Protein AF-A0A0N0D0U7-F1 (afdb_monomer)

Foldseek 3Di:
DDDQDEAEAKDWDLDEPPLAPDKDFDPDKDKHKYKYLDDDDAQRWTKIWDQFPVRDTKIWIWGWHDWDDDPSIIITMTTTTIIRPLCVPRCVCVRVVVPPDPPCPQFFAFQQFDADPVRWGKWKKAAQQLDDDPVLVVLLCVQLVQAPVDWDQDLLSIIIRTGHPVCSVVVQVSNVVRPIHTFTDWQFEGHEHFDPAPVDPQAPNPRRRVVSVVCCVVGGRGRHRTYFYAYDDRDPVCSSVRVPGNHD

Sequence (248 aa):
MSEMIIIEDVMLDEDPVGLTEKFIPVDSPFTTVVSSDDESEVDDLVYFGVDLPLGDIGEVHAKVISCEESDDIYITKLEILELDDRYVVPLTQVLKGETSEETSGGGPHWALGLKQTNGAFATLVNLPAGLLTGEQIEKIAEVTNKGAGVAKVTHAQRIILLLKPEQVSTVSEDLLSVGLRVGVLHSGIRNIRGCCGSLCQFSQGTNALEKAAEIDKALYGRPMKFDVKIAVSDCMRNCMESYCVDIG

Mean predicted aligned error: 13.69 Å

Radius of gyration: 22.26 Å; Cα contacts (8 Å, |Δi|>4): 546; chains: 1; bounding box: 48×36×67 Å

Structure (mmCIF, N/CA/C/O backbone):
data_AF-A0A0N0D0U7-F1
#
_entry.id   AF-A0A0N0D0U7-F1
#
loop_
_atom_site.group_PDB
_atom_site.id
_atom_site.type_symbol
_atom_site.label_atom_id
_atom_site.label_alt_id
_atom_site.label_comp_id
_atom_site.label_asym_id
_atom_site.label_entity_id
_atom_site.label_seq_id
_atom_site.pdbx_PDB_ins_code
_atom_site.Cartn_x
_atom_site.Cartn_y
_atom_site.Cartn_z
_atom_site.occupancy
_atom_site.B_iso_or_equiv
_atom_site.auth_seq_id
_atom_site.auth_comp_id
_atom_site.auth_asym_id
_atom_site.auth_atom_id
_atom_site.pdbx_PDB_model_num
ATOM 1 N N . MET A 1 1 ? 4.864 18.938 -28.109 1.00 30.16 1 MET A N 1
ATOM 2 C CA . MET A 1 1 ? 5.743 17.880 -28.639 1.00 30.16 1 MET A CA 1
ATOM 3 C C . MET A 1 1 ? 6.130 17.067 -27.430 1.00 30.16 1 MET A C 1
ATOM 5 O O . MET A 1 1 ? 6.623 17.677 -26.494 1.00 30.16 1 MET A O 1
ATOM 9 N N . SER A 1 2 ? 5.724 15.798 -27.375 1.00 31.94 2 SER A N 1
ATOM 10 C CA . SER A 1 2 ? 6.000 14.938 -26.220 1.00 31.94 2 SER A CA 1
ATOM 11 C C . SER A 1 2 ? 7.511 14.859 -26.046 1.00 31.94 2 SER A C 1
ATOM 13 O O . SER A 1 2 ? 8.191 14.548 -27.022 1.00 31.94 2 SER A O 1
ATOM 15 N N . GLU A 1 3 ? 8.027 15.203 -24.869 1.00 38.12 3 GLU A N 1
ATOM 16 C CA . GLU A 1 3 ? 9.407 14.878 -24.508 1.00 38.12 3 GLU A CA 1
ATOM 17 C C . GLU A 1 3 ? 9.539 13.355 -24.637 1.00 38.12 3 GLU A C 1
ATOM 19 O O . GLU A 1 3 ? 8.772 12.607 -24.031 1.00 38.12 3 GLU A O 1
ATOM 24 N N . MET A 1 4 ? 10.400 12.899 -25.546 1.00 52.59 4 MET A N 1
ATOM 25 C CA . MET A 1 4 ? 10.741 11.485 -25.660 1.00 52.59 4 MET A CA 1
ATOM 26 C C . MET A 1 4 ? 11.684 11.174 -24.505 1.00 52.59 4 MET A C 1
ATOM 28 O O . MET A 1 4 ? 12.756 11.765 -24.427 1.00 52.59 4 MET A O 1
ATOM 32 N N . ILE A 1 5 ? 11.257 10.295 -23.600 1.00 58.53 5 ILE A N 1
ATOM 33 C CA . ILE A 1 5 ? 12.106 9.785 -22.524 1.00 58.53 5 ILE A CA 1
ATOM 34 C C . ILE A 1 5 ? 13.152 8.875 -23.173 1.00 58.53 5 ILE A C 1
ATOM 36 O O . ILE A 1 5 ? 12.790 7.960 -23.914 1.00 58.53 5 ILE A O 1
ATOM 40 N N . ILE A 1 6 ? 14.426 9.183 -22.942 1.00 76.19 6 ILE A N 1
ATOM 41 C CA . ILE A 1 6 ? 15.573 8.382 -23.371 1.00 76.19 6 ILE A CA 1
ATOM 42 C C . ILE A 1 6 ? 16.021 7.597 -22.142 1.00 76.19 6 ILE A C 1
ATOM 44 O O . ILE A 1 6 ? 16.252 8.197 -21.095 1.00 76.19 6 ILE A O 1
ATOM 48 N N . ILE A 1 7 ? 16.094 6.271 -22.243 1.00 80.62 7 ILE A N 1
ATOM 49 C CA . ILE A 1 7 ? 16.699 5.451 -21.187 1.00 80.62 7 ILE A CA 1
ATOM 50 C C . ILE A 1 7 ? 18.211 5.581 -21.339 1.00 80.62 7 ILE A C 1
ATOM 52 O O . ILE A 1 7 ? 18.753 5.180 -22.367 1.00 80.62 7 ILE A O 1
ATOM 56 N N . GLU A 1 8 ? 18.857 6.193 -20.353 1.00 80.75 8 GLU A N 1
ATOM 57 C CA . GLU A 1 8 ? 20.282 6.513 -20.415 1.00 80.75 8 GLU A CA 1
ATOM 58 C C . GLU A 1 8 ? 21.167 5.305 -20.058 1.00 80.75 8 GLU A C 1
ATOM 60 O O . GLU A 1 8 ? 20.752 4.431 -19.295 1.00 80.75 8 GLU A O 1
ATOM 65 N N . ASP A 1 9 ? 22.385 5.285 -20.603 1.00 78.19 9 ASP A N 1
ATOM 66 C CA . ASP A 1 9 ? 23.476 4.347 -20.289 1.00 78.19 9 ASP A CA 1
ATOM 67 C C . ASP A 1 9 ? 23.102 2.850 -20.342 1.00 78.19 9 ASP A C 1
ATOM 69 O O . ASP A 1 9 ? 23.412 2.063 -19.442 1.00 78.19 9 ASP A O 1
ATOM 73 N N . VAL A 1 10 ? 22.433 2.436 -21.418 1.00 84.00 10 VAL A N 1
ATOM 74 C CA . VAL A 1 10 ? 22.020 1.047 -21.644 1.00 84.00 10 VAL A CA 1
ATOM 75 C C . VAL A 1 10 ? 23.104 0.281 -22.403 1.00 84.00 10 VAL A C 1
ATOM 77 O O . VAL A 1 10 ? 23.556 0.720 -23.457 1.00 84.00 10 VAL A O 1
ATOM 80 N N . MET A 1 11 ? 23.469 -0.906 -21.910 1.00 84.25 11 MET A N 1
ATOM 81 C CA . MET A 1 11 ? 24.298 -1.849 -22.670 1.00 84.25 11 MET A CA 1
ATOM 82 C C . MET A 1 11 ? 23.415 -2.742 -23.543 1.00 84.25 11 MET A C 1
ATOM 84 O O . MET A 1 11 ? 22.461 -3.344 -23.039 1.00 84.25 11 MET A O 1
ATOM 88 N N . LEU A 1 12 ? 23.724 -2.800 -24.839 1.00 87.25 12 LEU A N 1
ATOM 89 C CA . LEU A 1 12 ? 23.008 -3.602 -25.830 1.00 87.25 12 LEU A CA 1
ATOM 90 C C . LEU A 1 12 ? 23.838 -4.844 -26.171 1.00 87.25 12 LEU A C 1
ATOM 92 O O . LEU A 1 12 ? 24.904 -4.735 -26.769 1.00 87.25 12 LEU A O 1
ATOM 96 N N . ASP A 1 13 ? 23.335 -6.022 -25.815 1.00 86.88 13 ASP A N 1
ATOM 97 C CA . ASP A 1 13 ? 24.005 -7.306 -26.042 1.00 86.88 13 ASP A CA 1
ATOM 98 C C . ASP A 1 13 ? 23.278 -8.138 -27.118 1.00 86.88 13 ASP A C 1
ATOM 100 O O . ASP A 1 13 ? 22.053 -8.105 -27.227 1.00 86.88 13 ASP A O 1
ATOM 104 N N . GLU A 1 14 ? 24.011 -8.941 -27.899 1.00 85.31 14 GLU A N 1
ATOM 105 C CA . GLU A 1 14 ? 23.423 -9.891 -28.872 1.00 85.31 14 GLU A CA 1
ATOM 106 C C . GLU A 1 14 ? 22.775 -11.114 -28.193 1.00 85.31 14 GLU A C 1
ATOM 108 O O . GLU A 1 14 ? 21.882 -11.756 -28.752 1.00 85.31 14 GLU A O 1
ATOM 113 N N . ASP A 1 15 ? 23.223 -11.437 -26.977 1.00 84.31 15 ASP A N 1
ATOM 114 C CA . ASP A 1 15 ? 22.762 -12.566 -26.172 1.00 84.31 15 ASP A CA 1
ATOM 115 C C . ASP A 1 15 ? 22.069 -12.073 -24.887 1.00 84.31 15 ASP A C 1
ATOM 117 O O . ASP A 1 15 ? 22.416 -11.013 -24.362 1.00 84.31 15 ASP A O 1
ATOM 121 N N . PRO A 1 16 ? 21.130 -12.848 -24.307 1.00 81.62 16 PRO A N 1
ATOM 122 C CA . PRO A 1 16 ? 20.537 -12.506 -23.020 1.00 81.62 16 PRO A CA 1
ATOM 123 C C . PRO A 1 16 ? 21.601 -12.360 -21.924 1.00 81.62 16 PRO A C 1
ATOM 125 O O . PRO A 1 16 ? 22.444 -13.245 -21.748 1.00 81.62 16 PRO A O 1
ATOM 128 N N . VAL A 1 17 ? 21.484 -11.310 -21.105 1.00 72.00 17 VAL A N 1
ATOM 129 C CA . VAL A 1 17 ? 22.373 -11.043 -19.951 1.00 72.00 17 VAL A CA 1
ATOM 130 C C . VAL A 1 17 ? 22.268 -12.151 -18.878 1.00 72.00 17 VAL A C 1
ATOM 132 O O . VAL A 1 17 ? 23.122 -12.289 -17.999 1.00 72.00 17 VAL A O 1
ATOM 135 N N . GLY A 1 18 ? 21.249 -13.011 -18.974 1.00 75.00 18 GLY A N 1
ATOM 136 C CA . GLY A 1 18 ? 21.051 -14.197 -18.142 1.00 75.00 1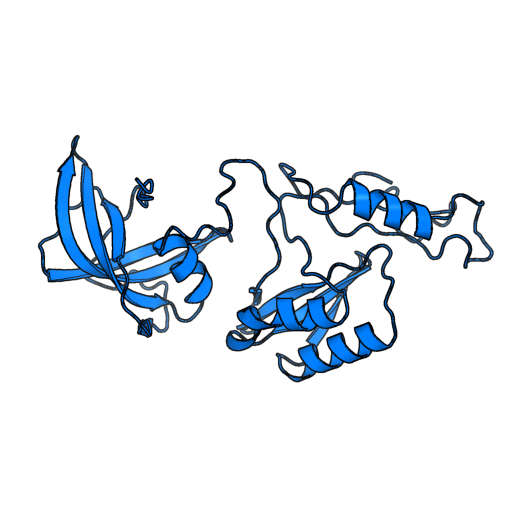8 GLY A CA 1
ATOM 137 C C . GLY A 1 18 ? 20.306 -13.906 -16.841 1.00 75.00 18 GLY A C 1
ATOM 138 O O . GLY A 1 18 ? 20.328 -14.722 -15.917 1.00 75.00 18 GLY A O 1
ATOM 139 N N . LEU A 1 19 ? 19.649 -12.750 -16.750 1.00 70.44 19 LEU A N 1
ATOM 140 C CA . LEU A 1 19 ? 18.846 -12.345 -15.602 1.00 70.44 19 LEU A CA 1
ATOM 141 C C . LEU A 1 19 ? 17.430 -12.927 -15.664 1.00 70.44 19 LEU A C 1
ATOM 143 O O . LEU A 1 19 ? 16.811 -13.107 -14.607 1.00 70.44 19 LEU A O 1
ATOM 147 N N . THR A 1 20 ? 16.928 -13.236 -16.862 1.00 75.25 20 THR A N 1
ATOM 148 C CA . THR A 1 20 ? 15.581 -13.765 -17.118 1.00 75.25 20 THR A CA 1
ATOM 149 C C . THR A 1 20 ? 15.585 -15.273 -17.339 1.00 75.25 20 THR A C 1
ATOM 151 O O . THR A 1 20 ? 16.364 -15.809 -18.121 1.00 75.25 20 THR A O 1
ATOM 154 N N . GLU A 1 21 ? 14.657 -15.981 -16.689 1.00 75.31 21 GLU A N 1
ATOM 155 C CA . GLU A 1 21 ? 14.438 -17.415 -16.945 1.00 75.31 21 GLU A CA 1
ATOM 156 C C . GLU A 1 21 ? 13.497 -17.657 -18.136 1.00 75.31 21 GLU A C 1
ATOM 158 O O . GLU A 1 21 ? 13.525 -18.729 -18.747 1.00 75.31 21 GLU A O 1
ATOM 163 N N . LYS A 1 22 ? 12.639 -16.680 -18.459 1.00 82.44 22 LYS A N 1
ATOM 164 C CA . LYS A 1 22 ? 11.643 -16.775 -19.525 1.00 82.44 22 LYS A CA 1
ATOM 165 C C . LYS A 1 22 ? 11.211 -15.403 -20.063 1.00 82.44 22 LYS A C 1
ATOM 167 O O . LYS A 1 22 ? 10.745 -14.558 -19.306 1.00 82.44 22 LYS A O 1
ATOM 172 N N . PHE A 1 23 ? 11.262 -15.245 -21.384 1.00 87.69 23 PHE A N 1
ATOM 173 C CA . PHE A 1 23 ? 10.689 -14.100 -22.096 1.00 87.69 23 PHE A CA 1
ATOM 174 C C . PHE A 1 23 ? 9.237 -14.366 -22.516 1.00 87.69 23 PHE A C 1
ATOM 176 O O . PHE A 1 23 ? 8.855 -15.505 -22.817 1.00 87.69 23 PHE A O 1
ATOM 183 N N . ILE A 1 24 ? 8.412 -13.317 -22.519 1.00 85.19 24 ILE A N 1
ATOM 184 C CA . ILE A 1 24 ? 7.042 -13.334 -23.042 1.00 85.19 24 ILE A CA 1
ATOM 185 C C . ILE A 1 24 ? 6.903 -12.263 -24.137 1.00 85.19 24 ILE A C 1
ATOM 187 O O . ILE A 1 24 ? 7.273 -11.112 -23.893 1.00 85.19 24 ILE A O 1
ATOM 191 N N . PRO A 1 25 ? 6.330 -12.604 -25.309 1.00 88.38 25 PRO A N 1
ATOM 192 C CA . PRO A 1 25 ? 6.055 -11.634 -26.364 1.00 88.38 25 PRO A CA 1
ATOM 193 C C . PRO A 1 25 ? 5.085 -10.545 -25.911 1.00 88.38 25 PRO A C 1
ATOM 195 O O . PRO A 1 25 ? 4.103 -10.833 -25.224 1.00 88.38 25 PRO A O 1
ATOM 198 N N . VAL A 1 26 ? 5.314 -9.304 -26.339 1.00 83.81 26 VAL A N 1
ATOM 199 C CA . VAL A 1 26 ? 4.349 -8.224 -26.105 1.00 83.81 26 VAL A CA 1
ATOM 200 C C . VAL A 1 26 ? 3.155 -8.352 -27.055 1.00 83.81 26 VAL A C 1
ATOM 202 O O . VAL A 1 26 ? 3.316 -8.583 -28.252 1.00 83.81 26 VAL A O 1
ATOM 205 N N . ASP A 1 27 ? 1.938 -8.165 -26.534 1.00 72.31 27 ASP A N 1
ATOM 206 C CA . ASP A 1 27 ? 0.698 -8.283 -27.324 1.00 72.31 27 ASP A CA 1
ATOM 207 C C . ASP A 1 27 ? 0.627 -7.268 -28.482 1.00 72.31 27 ASP A C 1
ATOM 209 O O . ASP A 1 27 ? 0.008 -7.522 -29.516 1.00 72.31 27 ASP A O 1
ATOM 213 N N . SER A 1 28 ? 1.256 -6.103 -28.303 1.00 76.50 28 SER A N 1
ATOM 214 C CA . SER A 1 28 ? 1.417 -5.071 -29.325 1.00 76.50 28 SER A CA 1
ATOM 215 C C . SER A 1 28 ? 2.820 -4.476 -29.209 1.00 76.50 28 SER A C 1
ATOM 217 O O . SER A 1 28 ? 3.088 -3.814 -28.200 1.00 76.50 28 SER A O 1
ATOM 219 N N . PRO A 1 29 ? 3.687 -4.652 -30.223 1.00 81.38 29 PRO A N 1
ATOM 220 C CA . PRO A 1 29 ? 4.989 -4.003 -30.268 1.00 81.38 29 PRO A CA 1
ATOM 221 C C . PRO A 1 29 ? 4.852 -2.490 -30.120 1.00 81.38 29 PRO A C 1
ATOM 223 O O . PRO A 1 29 ? 3.908 -1.870 -30.624 1.00 81.38 29 PRO A O 1
ATOM 226 N N . PHE A 1 30 ? 5.786 -1.900 -29.391 1.00 86.25 30 PHE A N 1
ATOM 227 C CA . PHE A 1 30 ? 5.883 -0.462 -29.186 1.00 86.25 30 PHE A CA 1
ATOM 228 C C . PHE A 1 30 ? 7.354 -0.065 -29.189 1.00 86.25 30 PHE A C 1
ATOM 230 O O . PHE A 1 30 ? 8.233 -0.918 -29.071 1.00 86.25 30 PHE A O 1
ATOM 237 N N . THR A 1 31 ? 7.628 1.226 -29.353 1.00 90.75 31 THR A N 1
ATOM 238 C CA . THR A 1 31 ? 9.003 1.703 -29.497 1.00 90.75 31 THR A CA 1
ATOM 239 C C . THR A 1 31 ? 9.486 2.433 -28.259 1.00 90.75 31 THR A C 1
ATOM 241 O O . THR A 1 31 ? 8.733 3.240 -27.715 1.00 90.75 31 THR A O 1
ATOM 244 N N . THR A 1 32 ? 10.747 2.223 -27.900 1.00 90.00 32 THR A N 1
ATOM 245 C CA . THR A 1 32 ? 11.481 3.019 -26.907 1.00 90.00 32 THR A CA 1
ATOM 246 C C . THR A 1 32 ? 12.725 3.640 -27.547 1.00 90.00 32 THR A C 1
ATOM 248 O O . THR A 1 32 ? 13.100 3.272 -28.665 1.00 90.00 32 THR A O 1
ATOM 251 N N . VAL A 1 33 ? 13.351 4.590 -26.859 1.00 89.44 33 VAL A N 1
ATOM 252 C CA . VAL A 1 33 ? 14.653 5.147 -27.235 1.00 89.44 33 VAL A CA 1
ATOM 253 C C . VAL A 1 33 ? 15.608 4.999 -26.063 1.00 89.44 33 VAL A C 1
ATOM 255 O O . VAL A 1 33 ? 15.250 5.304 -24.926 1.00 89.44 33 VAL A O 1
ATOM 258 N N . VAL A 1 34 ? 16.810 4.522 -26.356 1.00 87.69 34 VAL A N 1
ATOM 259 C CA . VAL A 1 34 ? 17.881 4.314 -25.384 1.00 87.69 34 VAL A CA 1
ATOM 260 C C . VAL A 1 34 ? 19.131 5.063 -25.831 1.00 87.69 34 VAL A C 1
ATOM 262 O O . VAL A 1 34 ? 19.286 5.328 -27.027 1.00 87.69 34 VAL A O 1
ATOM 265 N N . SER A 1 35 ? 20.009 5.396 -24.893 1.00 86.88 35 SER A N 1
ATOM 266 C CA . SER A 1 35 ? 21.377 5.798 -25.199 1.00 86.88 35 SER A CA 1
ATOM 267 C C . SER A 1 35 ? 22.350 4.683 -24.820 1.00 86.88 35 SER A C 1
ATOM 269 O O . SER A 1 35 ? 22.210 4.089 -23.753 1.00 86.88 35 SER A O 1
ATOM 271 N N . SER A 1 36 ? 23.326 4.410 -25.679 1.00 86.19 36 SER A N 1
ATOM 272 C CA . SER A 1 36 ? 24.357 3.388 -25.483 1.00 86.19 36 SER A CA 1
ATOM 273 C C . SER A 1 36 ? 25.726 3.903 -25.925 1.00 86.19 36 SER A C 1
ATOM 275 O O . SER A 1 36 ? 25.823 4.744 -26.819 1.00 86.19 36 SER A O 1
ATOM 277 N N . ASP A 1 37 ? 26.790 3.370 -25.326 1.00 83.88 37 ASP A N 1
ATOM 278 C CA . ASP A 1 37 ? 28.166 3.586 -25.806 1.00 83.88 37 ASP A CA 1
ATOM 279 C C . ASP A 1 37 ? 28.480 2.718 -27.042 1.00 83.88 37 ASP A C 1
ATOM 281 O O . ASP A 1 37 ? 29.437 2.974 -27.775 1.00 83.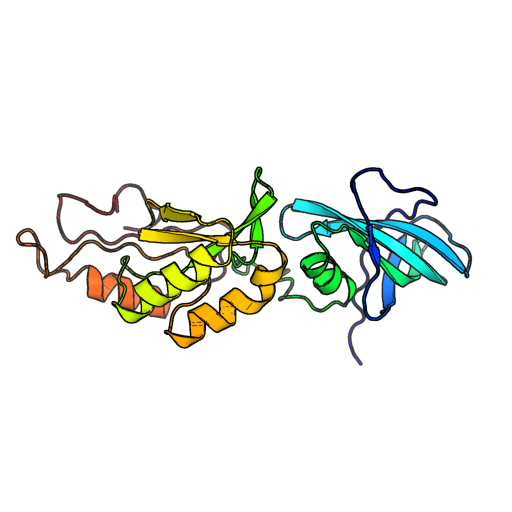88 37 ASP A O 1
ATOM 285 N N . ASP A 1 38 ? 27.656 1.695 -27.280 1.00 80.44 38 ASP A N 1
ATOM 286 C CA . ASP A 1 38 ? 27.815 0.734 -28.364 1.00 80.44 38 ASP A CA 1
ATOM 287 C C . ASP A 1 38 ? 27.018 1.147 -29.610 1.00 80.44 38 ASP A C 1
ATOM 289 O O . ASP A 1 38 ? 25.840 1.514 -29.527 1.00 80.44 38 ASP A O 1
ATOM 293 N N . GLU A 1 39 ? 27.664 1.043 -30.774 1.00 86.12 39 GLU A N 1
ATOM 294 C CA . GLU A 1 39 ? 27.017 1.154 -32.083 1.00 86.12 39 GLU A CA 1
ATOM 295 C C . GLU A 1 39 ? 26.202 -0.120 -32.355 1.00 86.12 39 GLU A C 1
ATOM 297 O O . GLU A 1 39 ? 26.665 -1.232 -32.101 1.00 86.12 39 GLU A O 1
ATOM 302 N N . SER A 1 40 ? 24.994 0.023 -32.898 1.00 87.38 40 SER A N 1
ATOM 303 C CA . SER A 1 40 ? 24.160 -1.106 -33.331 1.00 87.38 40 SER A CA 1
ATOM 304 C C . SER A 1 40 ? 23.673 -0.906 -34.762 1.00 87.38 40 SER A C 1
ATOM 306 O O . SER A 1 40 ? 23.373 0.223 -35.167 1.00 87.38 40 SER A O 1
ATOM 308 N N . GLU A 1 41 ? 23.551 -1.991 -35.528 1.00 87.75 41 GLU A N 1
ATOM 309 C CA . GLU A 1 41 ? 23.043 -1.936 -36.894 1.00 87.75 41 GLU A CA 1
ATOM 310 C C . GLU A 1 41 ? 21.510 -2.008 -36.916 1.00 87.75 41 GLU A C 1
ATOM 312 O O . GLU A 1 41 ? 20.842 -2.565 -36.043 1.00 87.75 41 GLU A O 1
ATOM 317 N N . VAL A 1 42 ? 20.911 -1.406 -37.944 1.00 90.69 42 VAL A N 1
ATOM 318 C CA . VAL A 1 42 ? 19.463 -1.505 -38.156 1.00 90.69 42 VAL A CA 1
ATOM 319 C C . VAL A 1 42 ? 19.090 -2.963 -38.418 1.00 90.69 42 VAL A C 1
ATOM 321 O O . VAL A 1 42 ? 19.747 -3.638 -39.200 1.00 90.69 42 VAL A O 1
ATOM 324 N N . ASP A 1 43 ? 17.975 -3.395 -37.831 1.00 89.94 43 ASP A N 1
ATOM 325 C CA . ASP A 1 43 ? 17.465 -4.767 -37.825 1.00 89.94 43 ASP A CA 1
ATOM 326 C C . ASP A 1 43 ? 18.151 -5.757 -36.865 1.00 89.94 43 ASP A C 1
ATOM 328 O O . ASP A 1 43 ? 17.664 -6.889 -36.766 1.00 89.94 43 ASP A O 1
ATOM 332 N N . ASP A 1 44 ? 19.163 -5.337 -36.098 1.00 91.75 44 ASP A N 1
ATOM 333 C CA . ASP A 1 44 ? 19.763 -6.174 -35.053 1.00 91.75 44 ASP A CA 1
ATOM 334 C C . ASP A 1 44 ? 18.757 -6.528 -33.953 1.00 91.75 44 ASP A C 1
ATOM 336 O O . ASP A 1 44 ? 17.888 -5.729 -33.581 1.00 91.75 44 ASP A O 1
ATOM 340 N N . LEU A 1 45 ? 18.883 -7.751 -33.435 1.00 93.50 45 LEU A N 1
ATOM 341 C CA . LEU A 1 45 ? 18.175 -8.209 -32.245 1.00 93.50 45 LEU A CA 1
ATOM 342 C C . LEU A 1 45 ? 19.089 -8.019 -31.044 1.00 93.50 45 LEU A C 1
ATOM 344 O O . LEU A 1 45 ? 20.181 -8.578 -31.006 1.00 93.50 45 LEU A O 1
ATOM 348 N N . VAL A 1 46 ? 18.618 -7.241 -30.078 1.00 93.25 46 VAL A N 1
ATOM 349 C CA . VAL A 1 46 ? 19.395 -6.841 -28.910 1.00 93.25 46 VAL A CA 1
ATOM 350 C C . VAL A 1 46 ? 18.652 -7.166 -27.626 1.00 93.25 46 VAL A C 1
ATOM 352 O O . VAL A 1 46 ? 17.419 -7.082 -27.543 1.00 93.25 46 VAL A O 1
ATOM 355 N N . TYR A 1 47 ? 19.427 -7.504 -26.608 1.00 91.94 47 TYR A N 1
ATOM 356 C CA . TYR A 1 47 ? 18.997 -7.682 -25.237 1.00 91.94 47 TYR A CA 1
ATOM 357 C C . TYR A 1 47 ? 19.584 -6.573 -24.384 1.00 91.94 47 TYR A C 1
ATOM 359 O O . TYR A 1 47 ? 20.730 -6.174 -24.568 1.00 91.94 47 TYR A O 1
ATOM 367 N N . PHE A 1 48 ? 18.799 -6.083 -23.433 1.00 90.38 48 PHE A N 1
ATOM 368 C CA . PHE A 1 48 ? 19.297 -5.114 -22.470 1.00 90.38 48 PHE A CA 1
ATOM 369 C C . PHE A 1 48 ? 18.574 -5.200 -21.135 1.00 90.38 48 PHE A C 1
ATOM 371 O O . PHE A 1 48 ? 17.417 -5.622 -21.044 1.00 90.38 48 PHE A O 1
ATOM 378 N N . GLY A 1 49 ? 19.287 -4.799 -20.086 1.00 86.06 49 GLY A N 1
ATOM 379 C CA . GLY A 1 49 ? 18.737 -4.638 -18.749 1.00 86.06 49 GLY A CA 1
ATOM 380 C C . GLY A 1 49 ? 18.099 -3.264 -18.582 1.00 86.06 49 GLY A C 1
ATOM 381 O O . GLY A 1 49 ? 18.645 -2.255 -19.017 1.00 86.06 49 GLY A O 1
ATOM 382 N N . VAL A 1 50 ? 16.954 -3.226 -17.914 1.00 85.00 50 VAL A N 1
ATOM 383 C CA . VAL A 1 50 ? 16.286 -1.998 -17.488 1.00 85.00 50 VAL A CA 1
ATOM 384 C C . VAL A 1 50 ? 16.146 -2.038 -15.978 1.00 85.00 50 VAL A C 1
ATOM 386 O O . VAL A 1 50 ? 15.514 -2.946 -15.424 1.00 85.00 50 VAL A O 1
ATOM 389 N N . ASP A 1 51 ? 16.723 -1.039 -15.317 1.00 76.69 51 ASP A N 1
ATOM 390 C CA . ASP A 1 51 ? 16.528 -0.830 -13.890 1.00 76.69 51 ASP A CA 1
ATOM 391 C C . ASP A 1 51 ? 15.061 -0.508 -13.606 1.00 76.69 51 ASP A C 1
ATOM 393 O O . ASP A 1 51 ? 14.470 0.435 -14.136 1.00 76.69 51 ASP A O 1
ATOM 397 N N . LEU A 1 52 ? 14.453 -1.307 -12.736 1.00 72.56 52 LEU A N 1
ATOM 398 C CA . LEU A 1 52 ? 13.095 -1.077 -12.280 1.00 72.56 52 LEU A CA 1
ATOM 399 C C . LEU A 1 52 ? 13.112 -0.216 -11.012 1.00 72.56 52 LEU A C 1
ATOM 401 O O . LEU A 1 52 ? 14.005 -0.359 -10.172 1.00 72.56 52 LEU A O 1
ATOM 405 N N . PRO A 1 53 ? 12.057 0.582 -10.756 1.00 49.97 53 PRO A N 1
ATOM 406 C CA . PRO A 1 53 ? 11.941 1.410 -9.547 1.00 49.97 53 PRO A CA 1
ATOM 407 C C . PRO A 1 53 ? 12.043 0.655 -8.206 1.00 49.97 53 PRO A C 1
ATOM 409 O O . PRO A 1 53 ? 12.135 1.266 -7.140 1.00 49.97 53 PRO A O 1
ATOM 412 N N . LEU A 1 54 ? 11.971 -0.678 -8.239 1.00 51.25 54 LEU A N 1
ATOM 413 C CA . LEU A 1 54 ? 12.075 -1.565 -7.082 1.00 51.25 54 LEU A CA 1
ATOM 414 C C . LEU A 1 54 ? 13.512 -2.059 -6.816 1.00 51.25 54 LEU A C 1
ATOM 416 O O . LEU A 1 54 ? 13.719 -2.749 -5.820 1.00 51.25 54 LEU A O 1
ATOM 420 N N . GLY A 1 55 ? 14.489 -1.673 -7.649 1.00 52.25 55 GLY A N 1
ATOM 421 C CA . GLY A 1 55 ? 15.896 -2.088 -7.553 1.00 52.25 55 GLY A CA 1
ATOM 422 C C . GLY A 1 55 ? 16.195 -3.460 -8.165 1.00 52.25 55 GLY A C 1
ATOM 423 O O . GLY A 1 55 ? 17.302 -3.966 -8.006 1.00 52.25 55 GLY A O 1
ATOM 424 N N . ASP A 1 56 ? 15.207 -4.060 -8.830 1.00 73.50 56 ASP A N 1
ATOM 425 C CA . ASP A 1 56 ? 15.381 -5.239 -9.674 1.00 73.50 56 ASP A CA 1
ATOM 426 C C . ASP A 1 56 ? 15.738 -4.798 -11.100 1.00 73.50 56 ASP A C 1
ATOM 428 O O . ASP A 1 56 ? 15.314 -3.731 -11.539 1.00 73.50 56 ASP A O 1
ATOM 432 N N . ILE A 1 57 ? 16.452 -5.643 -11.841 1.00 77.38 57 ILE A N 1
ATOM 433 C CA . ILE A 1 57 ? 16.738 -5.427 -13.264 1.00 77.38 57 ILE A CA 1
ATOM 434 C C . ILE A 1 57 ? 15.846 -6.374 -14.061 1.00 77.38 57 ILE A C 1
ATOM 436 O O . ILE A 1 57 ? 15.880 -7.592 -13.847 1.00 77.38 57 ILE A O 1
ATOM 440 N N . GLY A 1 58 ? 15.023 -5.812 -14.942 1.00 83.19 58 GLY A N 1
ATOM 441 C CA . GLY A 1 58 ? 14.240 -6.575 -15.905 1.00 83.19 58 GLY A CA 1
ATOM 442 C C . GLY A 1 58 ? 14.931 -6.594 -17.259 1.00 83.19 58 GLY A C 1
ATOM 443 O O . GLY A 1 58 ? 15.511 -5.599 -17.676 1.00 83.19 58 GLY A O 1
ATOM 444 N N . GLU A 1 59 ? 14.881 -7.729 -17.937 1.00 90.00 59 GLU A N 1
ATOM 445 C CA . GLU A 1 59 ? 15.543 -7.912 -19.228 1.00 90.00 59 GLU A CA 1
ATOM 446 C C . GLU A 1 59 ? 14.534 -7.725 -20.368 1.00 90.00 59 GLU A C 1
ATOM 448 O O . GLU A 1 59 ? 13.366 -8.126 -20.281 1.00 90.00 59 GLU A O 1
ATOM 453 N N . VAL A 1 60 ? 14.985 -7.089 -21.440 1.00 91.94 60 VAL A N 1
ATOM 454 C CA . VAL A 1 60 ? 14.167 -6.705 -22.588 1.00 91.94 60 VAL A CA 1
ATOM 455 C C . VAL A 1 60 ? 14.813 -7.253 -23.845 1.00 91.94 60 VAL A C 1
ATOM 457 O O . VAL A 1 60 ? 16.019 -7.122 -24.014 1.00 91.94 60 VAL A O 1
ATOM 460 N N . HIS A 1 61 ? 14.007 -7.839 -24.726 1.00 94.06 61 HIS A N 1
ATOM 461 C CA . HIS A 1 61 ? 14.422 -8.254 -26.060 1.00 94.06 61 HIS A CA 1
ATOM 462 C C . HIS A 1 61 ? 13.755 -7.339 -27.087 1.00 94.06 61 HIS A C 1
ATOM 464 O O . HIS A 1 61 ? 12.523 -7.206 -27.133 1.00 94.06 61 HIS A O 1
ATOM 470 N N . ALA A 1 62 ? 14.574 -6.678 -27.895 1.00 94.06 62 ALA A N 1
ATOM 471 C CA . ALA A 1 62 ? 14.127 -5.659 -28.824 1.00 94.06 62 ALA A CA 1
ATOM 472 C C . ALA A 1 62 ? 14.860 -5.739 -30.162 1.00 94.06 62 ALA A C 1
ATOM 474 O O . ALA A 1 62 ? 15.877 -6.411 -30.306 1.00 94.06 62 ALA A O 1
ATOM 475 N N . LYS A 1 63 ? 14.320 -5.023 -31.144 1.00 95.00 63 LYS A N 1
ATOM 476 C CA . LYS A 1 63 ? 14.890 -4.891 -32.478 1.00 95.00 63 LYS A CA 1
ATOM 477 C C . LYS A 1 63 ? 15.283 -3.448 -32.764 1.00 95.00 63 LYS A C 1
ATOM 479 O O . LYS A 1 63 ? 14.491 -2.535 -32.525 1.00 95.00 63 LYS A O 1
ATOM 484 N N . VAL A 1 64 ? 16.461 -3.232 -33.332 1.00 94.19 64 VAL A N 1
ATOM 485 C CA . VAL A 1 64 ? 16.947 -1.897 -33.694 1.00 94.19 64 VAL A CA 1
ATOM 486 C C . VAL A 1 64 ? 16.199 -1.353 -34.914 1.00 94.19 64 VAL A C 1
ATOM 488 O O . VAL A 1 64 ? 16.173 -1.969 -35.979 1.00 94.19 64 VAL A O 1
ATOM 491 N N . ILE A 1 65 ? 15.589 -0.174 -34.764 1.00 93.88 65 ILE A N 1
ATOM 492 C CA . ILE A 1 65 ? 14.911 0.560 -35.847 1.00 93.88 65 ILE A CA 1
ATOM 493 C C . ILE A 1 65 ? 15.848 1.602 -36.468 1.00 93.88 65 ILE A C 1
ATOM 495 O O . ILE A 1 65 ? 15.845 1.798 -37.682 1.00 93.88 65 ILE A O 1
ATOM 499 N N . SER A 1 66 ? 16.598 2.321 -35.635 1.00 91.62 66 SER A N 1
ATOM 500 C CA . SER A 1 66 ? 17.539 3.358 -36.063 1.00 91.62 66 SER A CA 1
ATOM 501 C C . SER A 1 66 ? 18.562 3.624 -34.967 1.00 91.62 66 SER A C 1
ATOM 503 O O . SER A 1 66 ? 18.205 3.568 -33.794 1.00 91.62 66 SER A O 1
ATOM 505 N N . CYS A 1 67 ? 19.781 3.980 -35.353 1.00 90.00 67 CYS A N 1
ATOM 506 C CA . CYS A 1 67 ? 20.866 4.372 -34.461 1.00 90.00 67 CYS A CA 1
ATOM 507 C C . CYS A 1 67 ? 21.497 5.660 -35.012 1.00 90.00 67 CYS A C 1
ATOM 509 O O . CYS A 1 67 ? 21.773 5.739 -36.213 1.00 90.00 67 CYS A O 1
ATOM 511 N N . GLU A 1 68 ? 21.654 6.682 -34.172 1.00 89.94 68 GLU A N 1
ATOM 512 C CA . GLU A 1 68 ? 22.269 7.965 -34.532 1.00 89.94 68 GLU A CA 1
ATOM 513 C C . GLU A 1 68 ? 23.339 8.341 -33.499 1.00 89.94 68 GLU A C 1
ATOM 515 O O . GLU A 1 68 ? 23.088 8.289 -32.300 1.00 89.94 68 GLU A O 1
ATOM 520 N N . GLU A 1 69 ? 24.523 8.749 -33.957 1.00 88.12 69 GLU A N 1
ATOM 521 C CA . GLU A 1 69 ? 25.616 9.209 -33.091 1.00 88.12 69 GLU A CA 1
ATOM 522 C C . GLU A 1 69 ? 25.432 10.693 -32.720 1.00 88.12 69 GLU A C 1
ATOM 524 O O . GLU A 1 69 ? 25.224 11.547 -33.591 1.00 88.12 69 GLU A O 1
ATOM 529 N N . SER A 1 70 ? 25.533 11.015 -31.430 1.00 82.94 70 SER A N 1
ATOM 530 C CA . SER A 1 70 ? 25.480 12.377 -30.897 1.00 82.94 70 SER A CA 1
ATOM 531 C C . SER A 1 70 ? 26.418 12.522 -29.697 1.00 82.94 70 SER A C 1
ATOM 533 O O . SER A 1 70 ? 26.215 11.876 -28.678 1.00 82.94 70 SER A O 1
ATOM 535 N N . ASP A 1 71 ? 27.401 13.425 -29.787 1.00 78.56 71 ASP A N 1
ATOM 536 C CA . ASP A 1 71 ? 28.352 13.736 -28.703 1.00 78.56 71 ASP A CA 1
ATOM 537 C C . ASP A 1 71 ? 29.050 12.491 -28.098 1.00 78.56 71 ASP A C 1
ATOM 539 O O . ASP A 1 71 ? 29.129 12.352 -26.880 1.00 78.56 71 ASP A O 1
ATOM 543 N N . ASP A 1 72 ? 29.569 11.604 -28.961 1.00 79.62 72 ASP A N 1
ATOM 544 C CA . ASP A 1 72 ? 30.237 10.333 -28.611 1.00 79.62 72 ASP A CA 1
ATOM 545 C C . ASP A 1 72 ? 29.323 9.273 -27.940 1.00 79.62 72 ASP A C 1
ATOM 547 O O . ASP A 1 72 ? 29.825 8.288 -27.404 1.00 79.62 72 ASP A O 1
ATOM 551 N N . ILE A 1 73 ? 27.993 9.448 -27.991 1.00 85.06 73 ILE A N 1
ATOM 552 C CA . ILE A 1 73 ? 26.977 8.497 -27.501 1.00 85.06 73 ILE A CA 1
ATOM 553 C C . ILE A 1 73 ? 26.029 8.125 -28.652 1.00 85.06 73 ILE A C 1
ATOM 555 O O . ILE A 1 73 ? 25.661 8.975 -29.468 1.00 85.06 73 ILE A O 1
ATOM 559 N N . TYR A 1 74 ? 25.587 6.869 -28.718 1.00 86.88 74 TYR A N 1
ATOM 560 C CA . TYR A 1 74 ? 24.608 6.405 -29.701 1.00 86.88 74 TYR A CA 1
ATOM 561 C C . TYR A 1 74 ? 23.189 6.481 -29.143 1.00 86.88 74 TYR A C 1
ATOM 563 O O . TYR A 1 74 ? 22.890 5.948 -28.078 1.00 86.88 74 TYR A O 1
ATOM 571 N N . ILE A 1 75 ? 22.289 7.139 -29.873 1.00 89.06 75 ILE A N 1
ATOM 572 C CA . ILE A 1 75 ? 20.859 7.182 -29.573 1.00 89.06 75 ILE A CA 1
ATOM 573 C C . ILE A 1 75 ? 20.147 6.174 -30.469 1.00 89.06 75 ILE A C 1
ATOM 575 O O . ILE A 1 75 ? 19.994 6.375 -31.678 1.00 89.06 75 ILE A O 1
ATOM 579 N N . THR A 1 76 ? 19.668 5.099 -29.853 1.00 90.44 76 THR A N 1
ATOM 580 C CA . THR A 1 76 ? 19.109 3.947 -30.557 1.00 90.44 76 THR A CA 1
ATOM 581 C C . THR A 1 76 ? 17.613 3.841 -30.294 1.00 90.44 76 THR A C 1
ATOM 583 O O . THR A 1 76 ? 17.143 3.766 -29.158 1.00 90.44 76 THR A O 1
ATOM 586 N N . LYS A 1 77 ? 16.823 3.825 -31.369 1.00 92.56 77 LYS A N 1
ATOM 587 C CA . LYS A 1 77 ? 15.385 3.561 -31.315 1.00 92.56 77 LYS A CA 1
ATOM 588 C C . LYS A 1 77 ? 15.136 2.071 -31.481 1.00 92.56 77 LYS A C 1
ATOM 590 O O . LYS A 1 77 ? 15.546 1.480 -32.478 1.00 92.56 77 LYS A O 1
ATOM 595 N N . LEU A 1 78 ? 14.387 1.500 -30.547 1.00 92.94 78 LEU A N 1
ATOM 596 C CA . LEU A 1 78 ? 14.148 0.065 -30.450 1.00 92.94 78 LEU A CA 1
ATOM 597 C C . LEU A 1 78 ? 12.655 -0.257 -30.574 1.00 92.94 78 LEU A C 1
ATOM 599 O O . LEU A 1 78 ? 11.817 0.464 -30.033 1.00 92.94 78 LEU A O 1
ATOM 603 N N . GLU A 1 79 ? 12.320 -1.345 -31.263 1.00 94.06 79 GLU A N 1
ATOM 604 C CA . GLU A 1 79 ? 11.013 -2.008 -31.238 1.00 94.06 79 GLU A CA 1
ATOM 605 C C . GLU A 1 79 ? 11.034 -3.119 -30.187 1.00 94.06 79 GLU A C 1
ATOM 607 O O . GLU A 1 79 ? 11.791 -4.078 -30.312 1.00 94.06 79 GLU A O 1
ATOM 612 N N . ILE A 1 80 ? 10.204 -3.010 -29.154 1.00 93.94 80 ILE A N 1
ATOM 613 C CA . ILE A 1 80 ? 10.139 -4.009 -28.085 1.00 93.94 80 ILE A CA 1
ATOM 614 C C . ILE A 1 80 ? 9.377 -5.242 -28.576 1.00 93.94 80 ILE A C 1
ATOM 616 O O . ILE A 1 80 ? 8.222 -5.127 -28.996 1.00 93.94 80 ILE A O 1
ATOM 620 N N . LEU A 1 81 ? 10.015 -6.413 -28.494 1.00 92.19 81 LEU A N 1
ATOM 621 C CA . LEU A 1 81 ? 9.468 -7.690 -28.960 1.00 92.19 81 LEU A CA 1
ATOM 622 C C . LEU A 1 81 ? 9.023 -8.576 -27.798 1.00 92.19 81 LEU A C 1
ATOM 624 O O . LEU A 1 81 ? 7.899 -9.083 -27.792 1.00 92.19 81 LEU A O 1
ATOM 628 N N . GLU A 1 82 ? 9.894 -8.760 -26.808 1.00 92.62 82 GLU A N 1
ATOM 629 C CA . GLU A 1 82 ? 9.638 -9.629 -25.663 1.00 92.62 82 GLU A CA 1
ATOM 630 C C . GLU A 1 82 ? 10.166 -8.994 -24.377 1.00 92.62 82 GLU A C 1
ATOM 632 O O . GLU A 1 82 ? 11.133 -8.231 -24.375 1.00 92.62 82 GLU A O 1
ATOM 637 N N . LEU A 1 83 ? 9.510 -9.315 -23.267 1.00 90.31 83 LEU A N 1
ATOM 638 C CA . LEU A 1 83 ? 9.849 -8.816 -21.940 1.00 90.31 83 LEU A CA 1
ATOM 639 C C . LEU A 1 83 ? 10.050 -9.978 -20.977 1.00 90.31 83 LEU A C 1
ATOM 641 O O . LEU A 1 83 ? 9.423 -11.031 -21.121 1.00 90.31 83 LEU A O 1
ATOM 645 N N . ASP A 1 84 ? 10.874 -9.751 -19.962 1.00 85.75 84 ASP A N 1
ATOM 646 C CA . ASP A 1 84 ? 10.963 -10.612 -18.790 1.00 85.75 84 ASP A CA 1
ATOM 647 C C . ASP A 1 84 ? 9.566 -10.880 -18.199 1.00 85.75 84 ASP A C 1
ATOM 649 O O . ASP A 1 84 ? 8.832 -9.953 -17.824 1.00 85.75 84 ASP A O 1
ATOM 653 N N . ASP A 1 85 ? 9.197 -12.161 -18.097 1.00 81.56 85 ASP A N 1
ATOM 654 C CA . ASP A 1 85 ? 7.878 -12.593 -17.631 1.00 81.56 85 ASP A CA 1
ATOM 655 C C . ASP A 1 85 ? 7.541 -12.107 -16.215 1.00 81.56 85 ASP A C 1
ATOM 657 O O . ASP A 1 85 ? 6.370 -11.921 -15.868 1.00 81.56 85 ASP A O 1
ATOM 661 N N . ARG A 1 86 ? 8.567 -11.840 -15.404 1.00 75.19 86 ARG A N 1
ATOM 662 C CA . ARG A 1 86 ? 8.451 -11.360 -14.024 1.00 75.19 86 ARG A CA 1
ATOM 663 C C . ARG A 1 86 ? 8.023 -9.899 -13.969 1.00 75.19 86 ARG A C 1
ATOM 665 O O . ARG A 1 86 ? 7.423 -9.493 -12.972 1.00 75.19 86 ARG A O 1
ATOM 672 N N . TYR A 1 87 ? 8.341 -9.129 -15.008 1.00 78.38 87 TYR A N 1
ATOM 673 C CA . TYR A 1 87 ? 8.315 -7.671 -14.986 1.00 78.38 87 TYR A CA 1
ATOM 674 C C . TYR A 1 87 ? 7.610 -7.052 -16.197 1.00 78.38 87 TYR A C 1
ATOM 676 O O . TYR A 1 87 ? 7.745 -5.854 -16.413 1.00 78.38 87 TYR A O 1
ATOM 684 N N . VAL A 1 88 ? 6.798 -7.812 -16.940 1.00 76.69 88 VAL A N 1
ATOM 685 C CA . VAL A 1 88 ? 6.072 -7.335 -18.136 1.00 76.69 88 VAL A CA 1
ATOM 686 C C . VAL A 1 88 ? 5.396 -5.976 -17.916 1.00 76.69 88 VAL A C 1
ATOM 688 O O . VAL A 1 88 ? 5.588 -5.057 -18.706 1.00 76.69 88 VAL A O 1
ATOM 691 N N . VAL A 1 89 ? 4.632 -5.817 -16.828 1.00 71.62 89 VAL A N 1
ATOM 692 C CA . VAL A 1 89 ? 3.920 -4.563 -16.519 1.00 71.62 89 VAL A CA 1
ATOM 693 C C . VAL A 1 89 ? 4.879 -3.410 -16.181 1.00 71.62 89 VAL A C 1
ATOM 695 O O . VAL A 1 89 ? 4.809 -2.395 -16.875 1.00 71.62 89 VAL A O 1
ATOM 698 N N . PRO A 1 90 ? 5.771 -3.517 -15.173 1.00 69.62 90 PRO A N 1
ATOM 699 C CA . PRO A 1 90 ? 6.680 -2.419 -14.844 1.00 69.62 90 PRO A CA 1
ATOM 700 C C . PRO A 1 90 ? 7.674 -2.099 -15.971 1.00 69.62 90 PRO A C 1
ATOM 702 O O . PRO A 1 90 ? 7.940 -0.926 -16.207 1.00 69.62 90 PRO A O 1
ATOM 705 N N . LEU A 1 91 ? 8.150 -3.092 -16.733 1.00 80.44 91 LEU A N 1
ATOM 706 C CA . LEU A 1 91 ? 8.972 -2.859 -17.926 1.00 80.44 91 LEU A CA 1
ATOM 707 C C . LEU A 1 91 ? 8.193 -2.100 -18.996 1.00 80.44 91 LEU A C 1
ATOM 709 O O . LEU A 1 91 ? 8.690 -1.115 -19.523 1.00 80.44 91 LEU A O 1
ATOM 713 N N . THR A 1 92 ? 6.953 -2.499 -19.287 1.00 82.31 92 THR A N 1
ATOM 714 C CA . THR A 1 92 ? 6.119 -1.782 -20.265 1.00 82.31 92 THR A CA 1
ATOM 715 C C . THR A 1 92 ? 5.921 -0.319 -19.864 1.00 82.31 92 THR A C 1
ATOM 717 O O . THR A 1 92 ? 5.971 0.555 -20.724 1.00 82.31 92 THR A O 1
ATOM 720 N N . GLN A 1 93 ? 5.726 -0.044 -18.572 1.00 76.69 93 GLN A N 1
ATOM 721 C CA . GLN A 1 93 ? 5.574 1.316 -18.049 1.00 76.69 93 GLN A CA 1
ATOM 722 C C . GLN A 1 93 ? 6.845 2.150 -18.246 1.00 76.69 93 GLN A C 1
ATOM 724 O O . GLN A 1 93 ? 6.783 3.222 -18.847 1.00 76.69 93 GLN A O 1
ATOM 729 N N . VAL A 1 94 ? 8.000 1.627 -17.818 1.00 80.12 94 VAL A N 1
ATOM 730 C CA . VAL A 1 94 ? 9.300 2.300 -17.979 1.00 80.12 94 VAL A CA 1
ATOM 731 C C . VAL A 1 94 ? 9.606 2.540 -19.461 1.00 80.12 94 VAL A C 1
ATOM 733 O O . VAL A 1 94 ? 9.871 3.667 -19.868 1.00 80.12 94 VAL A O 1
ATOM 736 N N . LEU A 1 95 ? 9.476 1.506 -20.294 1.00 84.38 95 LEU A N 1
ATOM 737 C CA . LEU A 1 95 ? 9.835 1.551 -21.713 1.00 84.38 95 LEU A CA 1
ATOM 738 C C . LEU A 1 95 ? 8.909 2.435 -22.558 1.00 84.38 95 LEU A C 1
ATOM 740 O O . LEU A 1 95 ? 9.340 2.980 -23.568 1.00 84.38 95 LEU A O 1
ATOM 744 N N . LYS A 1 96 ? 7.631 2.582 -22.194 1.00 82.12 96 LYS A N 1
ATOM 745 C CA . LYS A 1 96 ? 6.722 3.500 -22.905 1.00 82.12 96 LYS A CA 1
ATOM 746 C C . LYS A 1 96 ? 6.908 4.958 -22.499 1.00 82.12 96 LYS A C 1
ATOM 748 O O . LYS A 1 96 ? 6.206 5.823 -23.023 1.00 82.12 96 LYS A O 1
ATOM 753 N N . GLY A 1 97 ? 7.764 5.231 -21.515 1.00 64.19 97 GLY A N 1
ATOM 754 C CA . GLY A 1 97 ? 7.744 6.509 -20.820 1.00 64.19 97 GLY A CA 1
ATOM 755 C C . GLY A 1 97 ? 6.394 6.783 -20.146 1.00 64.19 97 GLY A C 1
ATOM 756 O O . GLY A 1 97 ? 6.124 7.910 -19.729 1.00 64.19 97 GLY A O 1
ATOM 757 N N . GLU A 1 98 ? 5.548 5.750 -20.014 1.00 50.69 98 GLU A N 1
ATOM 758 C CA . GLU A 1 98 ? 4.369 5.724 -19.154 1.00 50.69 98 GLU A CA 1
ATOM 759 C C . GLU A 1 98 ? 4.879 5.553 -17.732 1.00 50.69 98 GLU A C 1
ATOM 761 O O . GLU A 1 98 ? 4.677 4.547 -17.053 1.00 50.69 98 GLU A O 1
ATOM 766 N N . THR A 1 99 ? 5.594 6.572 -17.288 1.00 37.34 99 THR A N 1
ATOM 767 C CA . THR A 1 99 ? 5.890 6.742 -15.892 1.00 37.34 99 THR A CA 1
ATOM 768 C C . THR A 1 99 ? 4.556 6.662 -15.152 1.00 37.34 99 THR A C 1
ATOM 770 O O . THR A 1 99 ? 3.669 7.505 -15.310 1.00 37.34 99 THR A O 1
ATOM 773 N N . SER A 1 100 ? 4.407 5.680 -14.263 1.00 36.78 100 SER A N 1
ATOM 774 C CA . SER A 1 100 ? 3.746 5.988 -13.003 1.00 36.78 100 SER A CA 1
ATOM 775 C C . SER A 1 100 ? 4.651 7.003 -12.316 1.00 36.78 100 SER A C 1
ATOM 777 O O . SER A 1 100 ? 5.436 6.592 -11.479 1.00 36.78 100 SER A O 1
ATOM 779 N N . GLU A 1 101 ? 4.647 8.250 -12.799 1.00 27.80 101 GLU A N 1
ATOM 780 C CA . GLU A 1 101 ? 5.518 9.353 -12.400 1.00 27.80 101 GLU A CA 1
ATOM 781 C C . GLU A 1 101 ? 6.879 8.871 -11.865 1.00 27.80 101 GLU A C 1
ATOM 783 O O . GLU A 1 101 ? 7.016 8.560 -10.679 1.00 27.80 101 GLU A O 1
ATOM 788 N N . GLU A 1 102 ? 7.926 8.875 -12.699 1.00 31.03 102 GLU A N 1
ATOM 789 C CA . GLU A 1 102 ? 9.243 9.155 -12.146 1.00 31.03 102 GLU A CA 1
ATOM 790 C C . GLU A 1 102 ? 9.110 10.500 -11.448 1.00 31.03 102 GLU A C 1
ATOM 792 O O . GLU A 1 102 ? 9.239 11.577 -12.025 1.00 31.03 102 GLU A O 1
ATOM 797 N N . THR A 1 103 ? 8.842 10.455 -10.154 1.00 30.70 103 THR A N 1
ATOM 798 C CA . THR A 1 103 ? 9.325 11.499 -9.303 1.00 30.70 103 THR A CA 1
ATOM 799 C C . THR A 1 103 ? 10.828 11.282 -9.203 1.00 30.70 103 THR A C 1
ATOM 801 O O . THR A 1 103 ? 11.323 10.783 -8.193 1.00 30.70 103 THR A O 1
ATOM 804 N N . SER A 1 104 ? 11.568 11.840 -10.158 1.00 31.61 104 SER A N 1
ATOM 805 C CA . SER A 1 104 ? 12.806 12.587 -9.884 1.00 31.61 104 SER A CA 1
ATOM 806 C C . SER A 1 104 ? 12.511 13.790 -8.948 1.00 31.61 104 SER A C 1
ATOM 808 O O . SER A 1 104 ? 12.962 14.917 -9.115 1.00 31.61 104 SER A O 1
ATOM 810 N N . GLY A 1 105 ? 11.705 13.538 -7.911 1.00 35.34 105 GLY A N 1
ATOM 811 C CA . GLY A 1 105 ? 10.832 14.477 -7.220 1.00 35.34 105 GLY A CA 1
ATOM 812 C C . GLY A 1 105 ? 10.238 13.874 -5.942 1.00 35.34 105 GLY A C 1
ATOM 813 O O . GLY A 1 105 ? 9.074 14.087 -5.643 1.00 35.34 105 GLY A O 1
ATOM 814 N N . GLY A 1 106 ? 10.993 13.056 -5.208 1.00 44.09 106 GLY A N 1
ATOM 815 C CA . GLY A 1 106 ? 10.706 12.713 -3.807 1.00 44.09 106 GLY A CA 1
ATOM 816 C C . GLY A 1 106 ? 9.352 12.070 -3.453 1.00 44.09 106 GLY A C 1
ATOM 817 O O . GLY A 1 106 ? 9.010 12.138 -2.275 1.00 44.09 106 GLY A O 1
ATOM 818 N N . GLY A 1 107 ? 8.597 11.495 -4.402 1.00 45.44 107 GLY A N 1
ATOM 819 C CA . GLY A 1 107 ? 7.230 10.968 -4.248 1.00 45.44 107 GLY A CA 1
ATOM 820 C C . GLY A 1 107 ? 7.095 9.623 -3.512 1.00 45.44 107 GLY A C 1
ATOM 821 O O . GLY A 1 107 ? 8.064 8.872 -3.408 1.00 45.44 107 GLY A O 1
ATOM 822 N N . PRO A 1 108 ? 5.892 9.277 -3.002 1.00 55.00 108 PRO A N 1
ATOM 823 C CA . PRO A 1 108 ? 5.628 7.976 -2.384 1.00 55.00 108 PRO A CA 1
ATOM 824 C C . PRO A 1 108 ? 5.595 6.845 -3.423 1.00 55.00 108 PRO A C 1
ATOM 826 O O . PRO A 1 108 ? 4.884 6.916 -4.421 1.00 55.00 108 PRO A O 1
ATOM 829 N N . HIS A 1 109 ? 6.272 5.735 -3.143 1.00 68.81 109 HIS A N 1
ATOM 830 C CA . HIS A 1 109 ? 6.146 4.519 -3.950 1.00 68.81 109 HIS A CA 1
ATOM 831 C C . HIS A 1 109 ? 4.906 3.763 -3.485 1.00 68.81 109 HIS A C 1
ATOM 833 O O . HIS A 1 109 ? 4.774 3.514 -2.288 1.00 68.81 109 HIS A O 1
ATOM 839 N N . TRP A 1 110 ? 4.009 3.363 -4.381 1.00 72.06 110 TRP A N 1
ATOM 840 C CA . TRP A 1 110 ? 2.801 2.603 -4.036 1.00 72.06 110 TRP A CA 1
ATOM 841 C C . TRP A 1 110 ? 3.058 1.095 -4.122 1.00 72.06 110 TRP A C 1
ATOM 843 O O . TRP A 1 110 ? 3.780 0.627 -4.993 1.00 72.06 110 TRP A O 1
ATOM 853 N N . ALA A 1 111 ? 2.489 0.309 -3.207 1.00 69.62 111 ALA A N 1
ATOM 854 C CA . ALA A 1 111 ? 2.669 -1.143 -3.188 1.00 69.62 111 ALA A CA 1
ATOM 855 C C . ALA A 1 111 ? 1.707 -1.825 -4.154 1.00 69.62 111 ALA A C 1
ATOM 857 O O . ALA A 1 111 ? 0.755 -2.477 -3.719 1.00 69.62 111 ALA A O 1
ATOM 858 N N . LEU A 1 112 ? 1.955 -1.661 -5.447 1.00 68.94 112 LEU A N 1
ATOM 859 C CA . LEU A 1 112 ? 1.292 -2.429 -6.485 1.00 68.94 112 LEU A CA 1
ATOM 860 C C . LEU A 1 112 ? 2.261 -3.512 -6.969 1.00 68.94 112 LEU A C 1
ATOM 862 O O . LEU A 1 112 ? 3.193 -3.230 -7.709 1.00 68.94 112 LEU A O 1
ATOM 866 N N . GLY A 1 113 ? 2.063 -4.748 -6.512 1.00 62.97 113 GLY A N 1
ATOM 867 C CA . GLY A 1 113 ? 2.778 -5.895 -7.067 1.00 62.97 113 GLY A CA 1
ATOM 868 C C . GLY A 1 113 ? 4.254 -6.030 -6.680 1.00 62.97 113 GLY A C 1
ATOM 869 O O . GLY A 1 113 ? 5.095 -6.295 -7.532 1.00 62.97 113 GLY A O 1
ATOM 870 N N . LEU A 1 114 ? 4.585 -5.935 -5.389 1.00 72.44 114 LEU A N 1
ATOM 871 C CA . LEU A 1 114 ? 5.933 -6.277 -4.921 1.00 72.44 114 LEU A CA 1
ATOM 872 C C . LEU A 1 114 ? 6.136 -7.799 -4.933 1.00 72.44 114 LEU A C 1
ATOM 874 O O . LEU A 1 114 ? 5.564 -8.508 -4.096 1.00 72.44 114 LEU A O 1
ATOM 878 N N . LYS A 1 115 ? 6.978 -8.311 -5.829 1.00 76.19 115 LYS A N 1
ATOM 879 C CA . LYS A 1 115 ? 7.250 -9.747 -5.937 1.00 76.19 115 LYS A CA 1
ATOM 880 C C . LYS A 1 115 ? 7.814 -10.324 -4.632 1.00 76.19 115 LYS A C 1
ATOM 882 O O . LYS A 1 115 ? 8.651 -9.729 -3.962 1.00 76.19 115 LYS A O 1
ATOM 887 N N . GLN A 1 116 ? 7.307 -11.485 -4.244 1.00 80.81 116 GLN A N 1
ATOM 888 C CA . GLN A 1 116 ? 7.717 -12.241 -3.067 1.00 80.81 116 GLN A CA 1
ATOM 889 C C . GLN A 1 116 ? 8.503 -13.484 -3.491 1.00 80.81 116 GLN A C 1
ATOM 891 O O . GLN A 1 116 ? 8.399 -13.960 -4.621 1.00 80.81 116 GLN A O 1
ATOM 896 N N . THR A 1 117 ? 9.246 -14.072 -2.555 1.00 77.12 117 THR A N 1
ATOM 897 C CA . THR A 1 117 ? 10.083 -15.260 -2.807 1.00 77.12 117 THR A CA 1
ATOM 898 C C . THR A 1 117 ? 9.297 -16.496 -3.246 1.00 77.12 117 THR A C 1
ATOM 900 O O . THR A 1 117 ? 9.864 -17.408 -3.835 1.00 77.12 117 THR A O 1
ATOM 903 N N . ASN A 1 118 ? 7.990 -16.538 -2.983 1.00 71.31 118 ASN A N 1
ATOM 904 C CA . ASN A 1 118 ? 7.092 -17.604 -3.425 1.00 71.31 118 ASN A CA 1
ATOM 905 C C . ASN A 1 118 ? 6.426 -17.318 -4.787 1.00 71.31 118 ASN A C 1
ATOM 907 O O . ASN A 1 118 ? 5.471 -18.004 -5.142 1.00 71.31 118 ASN A O 1
ATOM 911 N N . GLY A 1 119 ? 6.876 -16.288 -5.512 1.00 72.56 119 GLY A N 1
ATOM 912 C CA . GLY A 1 119 ? 6.335 -15.883 -6.811 1.00 72.56 119 GLY A CA 1
ATOM 913 C C . GLY A 1 119 ? 5.036 -15.074 -6.745 1.00 72.56 119 GLY A C 1
ATOM 914 O O . GLY A 1 119 ? 4.558 -14.623 -7.782 1.00 72.56 119 GLY A O 1
ATOM 915 N N . ALA A 1 120 ? 4.464 -14.860 -5.555 1.00 77.62 120 ALA A N 1
ATOM 916 C CA . ALA A 1 120 ? 3.288 -14.013 -5.395 1.00 77.62 120 ALA A CA 1
ATOM 917 C C . ALA A 1 120 ? 3.658 -12.525 -5.406 1.00 77.62 120 ALA A C 1
ATOM 919 O O . ALA A 1 120 ? 4.783 -12.139 -5.100 1.00 77.62 120 ALA A O 1
ATOM 920 N N . PHE A 1 121 ? 2.677 -11.682 -5.692 1.00 81.69 121 PHE A N 1
ATOM 921 C CA . PHE A 1 121 ? 2.819 -10.237 -5.781 1.00 81.69 121 PHE A CA 1
ATOM 922 C C . PHE A 1 121 ? 2.101 -9.585 -4.600 1.00 81.69 121 PHE A C 1
ATOM 924 O O . PHE A 1 121 ? 0.895 -9.742 -4.426 1.00 81.69 121 PHE A O 1
ATOM 931 N N . ALA A 1 122 ? 2.845 -8.893 -3.743 1.00 84.81 122 ALA A N 1
ATOM 932 C CA . ALA A 1 122 ? 2.318 -8.255 -2.550 1.00 84.81 122 ALA A CA 1
ATOM 933 C C . ALA A 1 122 ? 1.733 -6.877 -2.876 1.00 84.81 122 ALA A C 1
ATOM 935 O O . ALA A 1 122 ? 2.441 -5.981 -3.339 1.00 84.81 122 ALA A O 1
ATOM 936 N N . THR A 1 123 ? 0.458 -6.696 -2.542 1.00 88.56 123 THR A N 1
ATOM 937 C CA . THR A 1 123 ? -0.235 -5.406 -2.601 1.00 88.56 123 THR A CA 1
ATOM 938 C C . THR A 1 123 ? -0.665 -4.994 -1.201 1.00 88.56 123 THR A C 1
ATOM 940 O O . THR A 1 123 ? -1.290 -5.773 -0.477 1.00 88.56 123 THR A O 1
ATOM 943 N N . LEU A 1 124 ? -0.324 -3.772 -0.786 1.00 92.31 124 LEU A N 1
ATOM 944 C CA . LEU A 1 124 ? -0.784 -3.236 0.498 1.00 92.31 124 LEU A CA 1
ATOM 945 C C . LEU A 1 124 ? -2.179 -2.640 0.353 1.00 92.31 124 LEU A C 1
ATOM 947 O O . LEU A 1 124 ? -2.466 -1.964 -0.626 1.00 92.31 124 LEU A O 1
ATOM 951 N N . VAL A 1 125 ? -3.009 -2.808 1.375 1.00 94.56 125 VAL A N 1
ATOM 952 C CA . VAL A 1 125 ? -4.291 -2.111 1.521 1.00 94.56 125 VAL A CA 1
ATOM 953 C C . VAL A 1 125 ? -4.129 -1.034 2.586 1.00 94.56 125 VAL A C 1
ATOM 955 O O . VAL A 1 125 ? -3.689 -1.334 3.698 1.00 94.56 125 VAL A O 1
ATOM 958 N N . ASN A 1 126 ? -4.455 0.220 2.270 1.00 92.31 126 ASN A N 1
ATOM 959 C CA . ASN A 1 126 ? -4.445 1.292 3.262 1.00 92.31 126 ASN A CA 1
ATOM 960 C C . ASN A 1 126 ? -5.653 1.191 4.193 1.00 92.31 126 ASN A C 1
ATOM 962 O O . ASN A 1 126 ? -6.781 1.188 3.711 1.00 92.31 126 ASN A O 1
ATOM 966 N N . LEU A 1 127 ? -5.414 1.181 5.503 1.00 95.00 127 LEU A N 1
ATOM 967 C CA . LEU A 1 127 ? -6.426 1.038 6.548 1.00 95.00 127 LEU A CA 1
ATOM 968 C C . LEU A 1 127 ? -6.120 2.017 7.696 1.00 95.00 127 LEU A C 1
ATOM 970 O O . LEU A 1 127 ? -5.443 1.647 8.665 1.00 95.00 127 LEU A O 1
ATOM 974 N N . PRO A 1 128 ? -6.594 3.272 7.612 1.00 91.62 128 PRO A N 1
ATOM 975 C CA . PRO A 1 128 ? -6.389 4.264 8.663 1.00 91.62 128 PRO A CA 1
ATOM 976 C C . PRO A 1 128 ? -6.936 3.748 9.998 1.00 91.62 128 PRO A C 1
ATOM 978 O O . PRO A 1 128 ? -8.084 3.305 10.078 1.00 91.62 128 PRO A O 1
ATOM 981 N N . ALA A 1 129 ? -6.094 3.749 11.033 1.00 94.19 129 ALA A N 1
ATOM 982 C CA . ALA A 1 129 ? -6.380 3.161 12.346 1.00 94.19 129 ALA A CA 1
ATOM 983 C C . ALA A 1 129 ? -6.832 1.682 12.328 1.00 94.19 129 ALA A C 1
ATOM 985 O O . ALA A 1 129 ? -7.387 1.186 13.308 1.00 94.19 129 ALA A O 1
ATOM 986 N N . GLY A 1 130 ? -6.607 0.962 11.224 1.00 94.62 130 GLY A N 1
ATOM 987 C CA . GLY A 1 130 ? -7.026 -0.429 11.058 1.00 94.62 130 GLY A CA 1
ATOM 988 C C . GLY A 1 130 ? -8.538 -0.641 10.967 1.00 94.62 130 GLY A C 1
ATOM 989 O O . GLY A 1 130 ? -8.999 -1.744 11.257 1.00 94.62 130 GLY A O 1
ATOM 990 N N . LEU A 1 131 ? -9.313 0.387 10.610 1.00 92.69 131 LEU A N 1
ATOM 991 C CA . LEU A 1 131 ? -10.769 0.282 10.502 1.00 92.69 131 LEU A CA 1
ATOM 992 C C . LEU A 1 131 ? -11.198 -0.347 9.172 1.00 92.69 131 LEU A C 1
ATOM 994 O O . LEU A 1 131 ? -10.679 -0.006 8.111 1.00 92.69 131 LEU A O 1
ATOM 998 N N . LEU A 1 132 ? -12.180 -1.244 9.253 1.00 95.44 132 LEU A N 1
ATOM 999 C CA . LEU A 1 132 ? -12.783 -1.944 8.123 1.00 95.44 132 LEU A CA 1
ATOM 1000 C C . LEU A 1 132 ? -14.291 -2.094 8.339 1.00 95.44 132 LEU A C 1
ATOM 1002 O O . LEU A 1 132 ? -14.743 -2.334 9.461 1.00 95.44 132 LEU A O 1
ATOM 1006 N N . THR A 1 133 ? -15.061 -2.009 7.258 1.00 96.56 133 THR A N 1
ATOM 1007 C CA . THR A 1 133 ? -16.471 -2.422 7.237 1.00 96.56 133 THR A CA 1
ATOM 1008 C C . THR A 1 133 ? -16.602 -3.910 6.893 1.00 96.56 133 THR A C 1
ATOM 1010 O O . THR A 1 133 ? -15.664 -4.531 6.394 1.00 96.56 133 THR A O 1
ATOM 1013 N N . GLY A 1 134 ? -17.780 -4.499 7.136 1.00 97.81 134 GLY A N 1
ATOM 1014 C CA . GLY A 1 134 ? -18.056 -5.889 6.743 1.00 97.81 134 GLY A CA 1
ATOM 1015 C C . GLY A 1 134 ? -17.892 -6.120 5.237 1.00 97.81 134 GLY A C 1
ATOM 1016 O O . GLY A 1 134 ? -17.203 -7.050 4.834 1.00 97.81 134 GLY A O 1
ATOM 1017 N N . GLU A 1 135 ? -18.423 -5.211 4.417 1.00 97.81 135 GLU A N 1
ATOM 1018 C CA . GLU A 1 135 ? -18.294 -5.244 2.953 1.00 97.81 135 GLU A CA 1
ATOM 1019 C C . GLU A 1 135 ? -16.826 -5.203 2.494 1.00 97.81 135 GLU A C 1
ATOM 1021 O O . GLU A 1 135 ? -16.410 -5.949 1.608 1.00 97.81 135 GLU A O 1
ATOM 1026 N N . GLN A 1 136 ? -15.999 -4.382 3.147 1.00 97.88 136 GLN A N 1
ATOM 1027 C CA . GLN A 1 136 ? -14.567 -4.314 2.861 1.00 97.88 136 GLN A CA 1
ATOM 1028 C C . GLN A 1 136 ? -13.840 -5.613 3.232 1.00 97.88 136 GLN A C 1
ATOM 1030 O O . GLN A 1 136 ? -12.954 -6.054 2.498 1.00 97.88 136 GLN A O 1
ATOM 1035 N N . ILE A 1 137 ? -14.221 -6.251 4.343 1.00 98.00 137 ILE A N 1
ATOM 1036 C CA . ILE A 1 137 ? -13.680 -7.557 4.749 1.00 98.00 137 ILE A CA 1
ATOM 1037 C C . ILE A 1 137 ? -14.058 -8.634 3.724 1.00 98.00 137 ILE A C 1
ATOM 1039 O O . ILE A 1 137 ? -13.198 -9.422 3.329 1.00 98.00 137 ILE A O 1
ATOM 1043 N N . GLU A 1 138 ? -15.309 -8.651 3.263 1.00 97.88 138 GLU A N 1
ATOM 1044 C CA . GLU A 1 138 ? -15.780 -9.580 2.231 1.00 97.88 138 GLU A CA 1
ATOM 1045 C C . GLU A 1 138 ? -15.009 -9.399 0.920 1.00 97.88 138 GLU A C 1
ATOM 1047 O O . GLU A 1 138 ? -14.523 -10.381 0.354 1.00 97.88 138 GLU A O 1
ATOM 1052 N N . LYS A 1 139 ? -14.799 -8.152 0.479 1.00 97.06 139 LYS A N 1
ATOM 1053 C CA . LYS A 1 139 ? -13.998 -7.860 -0.716 1.00 97.06 139 LYS A CA 1
ATOM 1054 C C . LYS A 1 139 ? -12.545 -8.309 -0.567 1.00 97.06 139 LYS A C 1
ATOM 1056 O O . LYS A 1 139 ? -11.994 -8.915 -1.484 1.00 97.06 139 LYS A O 1
ATOM 1061 N N . ILE A 1 140 ? -11.921 -8.067 0.586 1.00 96.62 140 ILE A N 1
ATOM 1062 C CA . ILE A 1 140 ? -10.560 -8.547 0.868 1.00 96.62 140 ILE A CA 1
ATOM 1063 C C . ILE A 1 140 ? -10.501 -10.076 0.786 1.00 96.62 140 ILE A C 1
ATOM 1065 O O . ILE A 1 140 ? -9.571 -10.618 0.184 1.00 96.62 140 ILE A O 1
ATOM 1069 N N . ALA A 1 141 ? -11.488 -10.778 1.346 1.00 96.94 141 ALA A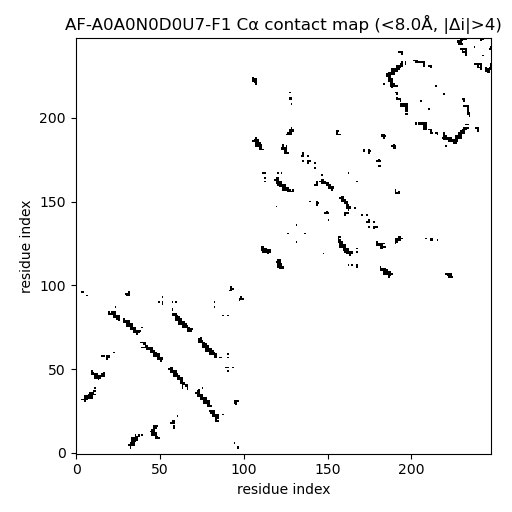 N 1
ATOM 1070 C CA . ALA A 1 141 ? -11.566 -12.233 1.265 1.00 96.94 141 ALA A CA 1
ATOM 1071 C C . ALA A 1 141 ? -11.724 -12.715 -0.187 1.00 96.94 141 ALA A C 1
ATOM 1073 O O . ALA A 1 141 ? -11.031 -13.643 -0.603 1.00 96.94 141 ALA A O 1
ATOM 1074 N N . GLU A 1 142 ? -12.574 -12.055 -0.977 1.00 95.88 142 GLU A N 1
ATOM 1075 C CA . GLU A 1 142 ? -12.763 -12.338 -2.402 1.00 95.88 142 GLU A CA 1
ATOM 1076 C C . GLU A 1 142 ? -11.444 -12.218 -3.184 1.00 95.88 142 GLU A C 1
ATOM 1078 O O . GLU A 1 142 ? -11.039 -13.164 -3.864 1.00 95.88 142 GLU A O 1
ATOM 1083 N N . VAL A 1 143 ? -10.740 -11.089 -3.050 1.00 93.94 143 VAL A N 1
ATOM 1084 C CA . VAL A 1 143 ? -9.456 -10.840 -3.731 1.00 93.94 143 VAL A CA 1
ATOM 1085 C C . VAL A 1 143 ? -8.400 -11.859 -3.299 1.00 93.94 143 VAL A C 1
ATOM 1087 O O . VAL A 1 143 ? -7.681 -12.412 -4.135 1.00 93.94 143 VAL A O 1
ATOM 1090 N N . THR A 1 144 ? -8.345 -12.163 -2.001 1.00 94.81 144 THR A N 1
ATOM 1091 C CA . THR A 1 144 ? -7.405 -13.141 -1.433 1.00 94.81 144 THR A CA 1
ATOM 1092 C C . THR A 1 144 ? -7.613 -14.533 -2.026 1.00 94.81 144 THR A C 1
ATOM 1094 O O . THR A 1 144 ? -6.642 -15.186 -2.409 1.00 94.81 144 THR A O 1
ATOM 1097 N N . ASN A 1 145 ? -8.869 -14.971 -2.155 1.00 93.56 145 ASN A N 1
ATOM 1098 C CA . ASN A 1 145 ? -9.220 -16.286 -2.697 1.00 93.56 145 ASN A CA 1
ATOM 1099 C C . ASN A 1 145 ? -8.890 -16.429 -4.190 1.00 93.56 145 ASN A C 1
ATOM 1101 O O . ASN A 1 145 ? -8.597 -17.533 -4.645 1.00 93.56 145 ASN A O 1
ATOM 1105 N N . LYS A 1 146 ? -8.917 -15.332 -4.958 1.00 87.75 146 LYS A N 1
ATOM 1106 C CA . LYS A 1 146 ? -8.499 -15.340 -6.369 1.00 87.75 146 LYS A CA 1
ATOM 1107 C C . LYS A 1 146 ? -6.969 -15.473 -6.518 1.00 87.75 146 LYS A C 1
ATOM 1109 O O . LYS A 1 146 ? -6.500 -16.050 -7.506 1.00 87.75 146 LYS A O 1
ATOM 1114 N N . GLY A 1 147 ? -6.206 -14.972 -5.540 1.00 82.88 147 GL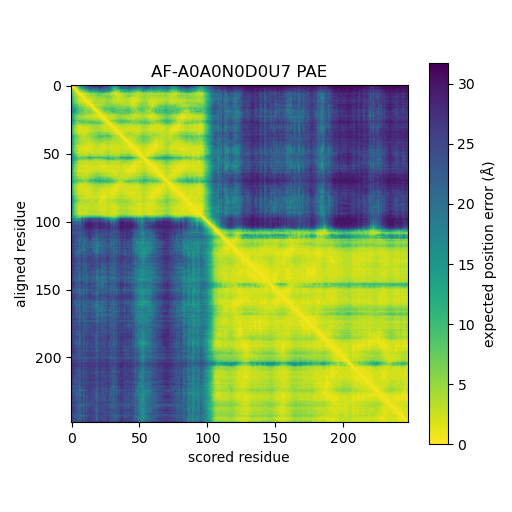Y A N 1
ATOM 1115 C CA . GLY A 1 147 ? -4.743 -14.909 -5.586 1.00 82.88 147 GLY A CA 1
ATOM 1116 C C . GLY A 1 147 ? -4.002 -16.092 -5.001 1.00 82.88 147 GLY A C 1
ATOM 1117 O O . GLY A 1 147 ? -4.332 -17.243 -5.284 1.00 82.88 147 GLY A O 1
ATOM 1118 N N . ALA A 1 148 ? -2.950 -15.812 -4.233 1.00 80.75 148 ALA A N 1
ATOM 1119 C CA . ALA A 1 148 ? -2.141 -16.839 -3.582 1.00 80.75 148 ALA A CA 1
ATOM 1120 C C . ALA A 1 148 ? -2.811 -17.399 -2.311 1.00 80.75 148 ALA A C 1
ATOM 1122 O O . ALA A 1 148 ? -2.196 -18.174 -1.583 1.00 80.75 148 ALA A O 1
ATOM 1123 N N . GLY A 1 149 ? -4.052 -16.989 -2.011 1.00 85.62 149 GLY A N 1
ATOM 1124 C CA . GLY A 1 149 ? -4.811 -17.454 -0.848 1.00 85.62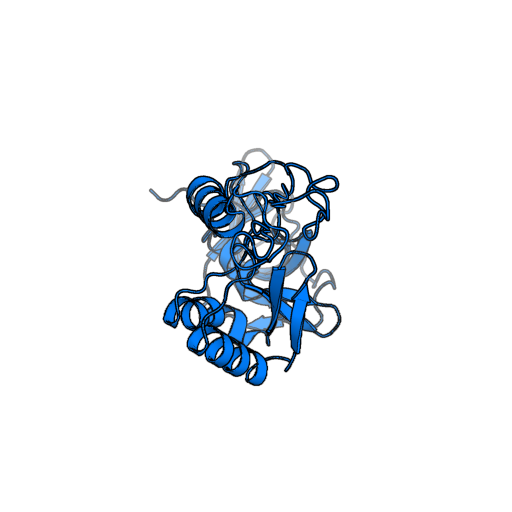 149 GLY A CA 1
ATOM 1125 C C . GLY A 1 149 ? -4.325 -16.888 0.487 1.00 85.62 149 GLY A C 1
ATOM 1126 O O . GLY A 1 149 ? -4.728 -17.377 1.539 1.00 85.62 149 GLY A O 1
ATOM 1127 N N . VAL A 1 150 ? -3.453 -15.874 0.470 1.00 91.06 150 VAL A N 1
ATOM 1128 C CA . VAL A 1 150 ? -2.846 -15.313 1.681 1.00 91.06 150 VAL A CA 1
ATOM 1129 C C . VAL A 1 150 ? -3.115 -13.816 1.778 1.00 91.06 150 VAL A C 1
ATOM 1131 O O . VAL A 1 150 ? -2.664 -13.027 0.950 1.00 91.06 150 VAL A O 1
ATOM 1134 N N . ALA A 1 151 ? -3.790 -13.436 2.861 1.00 94.94 151 ALA A N 1
ATOM 1135 C CA . ALA A 1 151 ? -3.832 -12.074 3.367 1.00 94.94 151 ALA A CA 1
ATOM 1136 C C . ALA A 1 151 ? -3.077 -12.018 4.696 1.00 94.94 151 ALA A C 1
ATOM 1138 O O . ALA A 1 151 ? -3.316 -12.819 5.603 1.00 94.94 151 ALA A O 1
ATOM 1139 N N . LYS A 1 152 ? -2.155 -11.067 4.832 1.00 94.94 152 LYS A N 1
ATOM 1140 C CA . LYS A 1 152 ? -1.322 -10.907 6.022 1.00 94.94 152 LYS A CA 1
ATOM 1141 C C . LYS A 1 152 ? -1.630 -9.584 6.706 1.00 94.94 152 LYS A C 1
ATOM 1143 O O . LYS A 1 152 ? -1.276 -8.518 6.211 1.00 94.94 152 LYS A O 1
ATOM 1148 N N . VAL A 1 153 ? -2.231 -9.663 7.890 1.00 96.50 153 VAL A N 1
ATOM 1149 C CA . VAL A 1 153 ? -2.308 -8.522 8.811 1.00 96.50 153 VAL A CA 1
ATOM 1150 C C . VAL A 1 153 ? -0.901 -8.187 9.305 1.00 96.50 153 VAL A C 1
ATOM 1152 O O . VAL A 1 153 ? -0.125 -9.073 9.681 1.00 96.50 153 VAL A O 1
ATOM 1155 N N . THR A 1 154 ? -0.571 -6.901 9.294 1.00 94.19 154 THR A N 1
ATOM 1156 C CA . THR A 1 154 ? 0.734 -6.372 9.703 1.00 94.19 154 THR A CA 1
ATOM 1157 C C . THR A 1 154 ? 0.627 -5.596 11.016 1.00 94.19 154 THR A C 1
ATOM 1159 O O . THR A 1 154 ? -0.444 -5.097 11.363 1.00 94.19 154 THR A O 1
ATOM 1162 N N . HIS A 1 155 ? 1.749 -5.422 11.723 1.00 92.50 155 HIS A N 1
ATOM 1163 C CA . HIS A 1 155 ? 1.787 -4.602 12.945 1.00 92.50 155 HIS A CA 1
ATOM 1164 C C . HIS A 1 155 ? 1.361 -3.139 12.695 1.00 92.50 155 HIS A C 1
ATOM 1166 O O . HIS A 1 155 ? 0.921 -2.451 13.609 1.00 92.50 155 HIS A O 1
ATOM 1172 N N . ALA A 1 156 ? 1.460 -2.662 11.449 1.00 94.00 156 ALA A N 1
ATOM 1173 C CA . ALA A 1 156 ? 1.105 -1.303 11.056 1.00 94.00 156 ALA A CA 1
ATOM 1174 C C . ALA A 1 156 ? -0.411 -1.092 10.846 1.00 94.00 156 ALA A C 1
ATOM 1176 O O . ALA A 1 156 ? -0.794 -0.116 10.205 1.00 94.00 156 ALA A O 1
ATOM 1177 N N . GLN A 1 157 ? -1.257 -2.005 11.347 1.00 96.06 157 GLN A N 1
ATOM 1178 C CA . GLN A 1 157 ? -2.720 -1.995 11.189 1.00 96.06 157 GLN A CA 1
ATOM 1179 C C . GLN A 1 157 ? -3.190 -1.936 9.729 1.00 96.06 157 GLN A C 1
ATOM 1181 O O . GLN A 1 157 ? -4.164 -1.276 9.397 1.00 96.06 157 GLN A O 1
ATOM 1186 N N . ARG A 1 158 ? -2.489 -2.645 8.847 1.00 94.75 158 ARG A N 1
ATOM 1187 C CA . ARG A 1 158 ? -2.822 -2.769 7.423 1.00 94.75 158 ARG A CA 1
ATOM 1188 C C . ARG A 1 158 ? -2.691 -4.212 6.959 1.00 94.75 158 ARG A C 1
ATOM 1190 O O . ARG A 1 158 ? -2.014 -5.005 7.625 1.00 94.75 158 ARG A O 1
ATOM 1197 N N . ILE A 1 159 ? -3.281 -4.528 5.812 1.00 96.94 159 ILE A N 1
ATOM 1198 C CA . ILE A 1 159 ? -3.276 -5.873 5.226 1.00 96.94 159 ILE A CA 1
ATOM 1199 C C . ILE A 1 159 ? -2.393 -5.889 3.974 1.00 96.94 159 ILE A C 1
ATOM 1201 O O . ILE A 1 159 ? -2.444 -4.968 3.164 1.00 96.94 159 ILE A O 1
ATOM 1205 N N . ILE A 1 160 ? -1.577 -6.935 3.833 1.00 95.19 160 ILE A N 1
ATOM 1206 C CA . ILE A 1 160 ? -0.903 -7.306 2.583 1.00 95.19 160 ILE A CA 1
ATOM 1207 C C . ILE A 1 160 ? -1.718 -8.415 1.922 1.00 95.19 160 ILE A C 1
ATOM 1209 O O . ILE A 1 160 ? -2.002 -9.421 2.573 1.00 95.19 160 ILE A O 1
ATOM 1213 N N . LEU A 1 161 ? -2.051 -8.257 0.647 1.00 94.81 161 LEU A N 1
ATOM 1214 C CA . LEU A 1 161 ? -2.649 -9.294 -0.190 1.00 94.81 161 LEU A CA 1
ATOM 1215 C C . LEU A 1 161 ? -1.557 -9.904 -1.064 1.00 94.81 161 LEU A C 1
ATOM 1217 O O . LEU A 1 161 ? -0.835 -9.164 -1.728 1.00 94.81 161 LEU A O 1
ATOM 1221 N N . LEU A 1 162 ? -1.428 -11.231 -1.050 1.00 89.94 162 LEU A N 1
ATOM 1222 C CA . LEU A 1 162 ? -0.547 -11.949 -1.967 1.00 89.94 162 LEU A CA 1
ATOM 1223 C C . LEU A 1 162 ? -1.345 -12.392 -3.192 1.00 89.94 162 LEU A C 1
ATOM 1225 O O . LEU A 1 162 ? -2.234 -13.243 -3.111 1.00 89.94 162 LEU A O 1
ATOM 1229 N N . LEU A 1 163 ? -1.021 -11.782 -4.322 1.00 86.00 163 LEU A N 1
ATOM 1230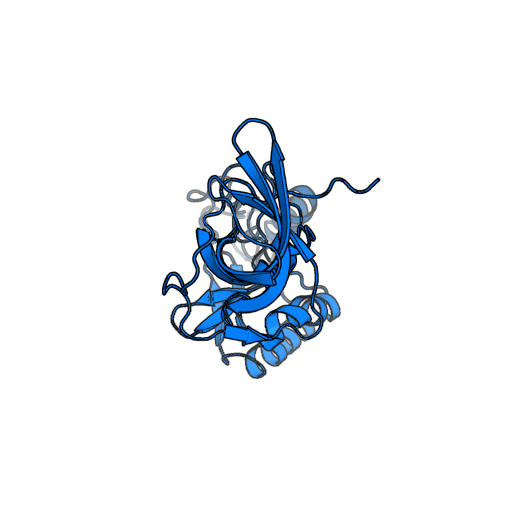 C CA . LEU A 1 163 ? -1.722 -11.905 -5.588 1.00 86.00 163 LEU A CA 1
ATOM 1231 C C . LEU A 1 163 ? -0.931 -12.766 -6.571 1.00 86.00 163 LEU A C 1
ATOM 1233 O O . LEU A 1 163 ? 0.277 -12.954 -6.431 1.00 86.00 163 LEU A O 1
ATOM 1237 N N . LYS A 1 164 ? -1.624 -13.271 -7.585 1.00 80.00 164 LYS A N 1
ATOM 1238 C CA . LYS A 1 164 ? -1.004 -13.782 -8.807 1.00 80.00 164 LYS A CA 1
ATOM 1239 C C . LYS A 1 164 ? -0.655 -12.612 -9.739 1.00 80.00 164 LYS A C 1
ATOM 1241 O O . LYS A 1 164 ? -1.296 -11.562 -9.615 1.00 80.00 164 LYS A O 1
ATOM 1246 N N . PRO A 1 165 ? 0.307 -12.779 -10.663 1.00 74.44 165 PRO A N 1
ATOM 1247 C CA . PRO A 1 165 ? 0.728 -11.718 -11.580 1.00 74.44 165 PRO A CA 1
ATOM 1248 C C . PRO A 1 165 ? -0.443 -11.041 -12.306 1.00 74.44 165 PRO A C 1
ATOM 1250 O O . PRO A 1 165 ? -0.532 -9.817 -12.351 1.00 74.44 165 PRO A O 1
ATOM 1253 N N . GLU A 1 166 ? -1.409 -11.825 -12.786 1.00 75.75 166 GLU A N 1
ATOM 1254 C CA . GLU A 1 166 ? -2.509 -11.344 -13.632 1.00 75.75 166 GLU A CA 1
ATOM 1255 C C . GLU A 1 166 ? -3.528 -10.490 -12.863 1.00 75.75 166 GLU A C 1
ATOM 1257 O O . GLU A 1 166 ? -4.340 -9.793 -13.462 1.00 75.75 166 GLU A O 1
ATOM 1262 N N . GLN A 1 167 ? -3.508 -10.543 -11.529 1.00 75.62 167 GLN A N 1
ATOM 1263 C CA . GLN A 1 167 ? -4.424 -9.786 -10.675 1.00 75.62 167 GLN A CA 1
ATOM 1264 C C . GLN A 1 167 ? -3.866 -8.433 -10.242 1.00 75.62 167 GLN A C 1
ATOM 1266 O O . GLN A 1 167 ? -4.603 -7.615 -9.688 1.00 75.62 167 GLN A O 1
ATOM 1271 N N . VAL A 1 168 ? -2.564 -8.204 -10.424 1.00 74.88 168 VAL A N 1
ATOM 1272 C CA . VAL A 1 168 ? -1.901 -6.972 -9.979 1.00 74.88 168 VAL A CA 1
ATOM 1273 C C . VAL A 1 168 ? -2.504 -5.751 -10.675 1.00 74.88 168 VAL A C 1
ATOM 1275 O O . VAL A 1 168 ? -2.643 -4.702 -10.051 1.00 74.88 168 VAL A O 1
ATOM 1278 N N . SER A 1 169 ? -2.928 -5.901 -11.930 1.00 73.94 169 SER A N 1
ATOM 1279 C CA . SER A 1 169 ? -3.560 -4.837 -12.712 1.00 73.94 169 SER A CA 1
ATOM 1280 C C . SER A 1 169 ? -4.984 -4.511 -12.248 1.00 73.94 169 SER A C 1
ATOM 1282 O O . SER A 1 169 ? -5.365 -3.344 -12.249 1.00 73.94 169 SER A O 1
ATOM 1284 N N . THR A 1 170 ? -5.766 -5.502 -11.805 1.00 81.56 170 THR A N 1
ATOM 1285 C CA . THR A 1 170 ? -7.193 -5.313 -11.476 1.00 81.56 170 THR A CA 1
ATOM 1286 C C . THR A 1 170 ? -7.462 -5.065 -9.992 1.00 81.56 170 THR A C 1
ATOM 1288 O O . THR A 1 170 ? -8.528 -4.567 -9.630 1.00 81.56 170 THR A O 1
ATOM 1291 N N . VAL A 1 171 ? -6.517 -5.389 -9.099 1.00 84.62 171 VAL A N 1
ATOM 1292 C CA . VAL A 1 171 ? -6.743 -5.314 -7.643 1.00 84.62 171 VAL A CA 1
ATOM 1293 C C . VAL A 1 171 ? -7.085 -3.904 -7.154 1.00 84.62 171 VAL A C 1
ATOM 1295 O O . VAL A 1 171 ? -7.853 -3.750 -6.206 1.00 84.62 171 VAL A O 1
ATOM 1298 N N . SER A 1 172 ? -6.546 -2.867 -7.796 1.00 81.12 172 SER A N 1
ATOM 1299 C CA . SER A 1 172 ? -6.837 -1.475 -7.442 1.00 81.12 172 SER A CA 1
ATOM 1300 C C . SER A 1 172 ? -8.315 -1.140 -7.626 1.00 81.12 172 SER A C 1
ATOM 1302 O O . SER A 1 172 ? -8.913 -0.518 -6.750 1.00 81.12 172 SER A O 1
ATOM 1304 N N . GLU A 1 173 ? -8.916 -1.591 -8.728 1.00 84.50 173 GLU A N 1
ATOM 1305 C CA . GLU A 1 173 ? -10.337 -1.388 -9.026 1.00 84.50 173 GLU A CA 1
ATOM 1306 C C . GLU A 1 173 ? -11.222 -2.212 -8.085 1.00 84.50 173 GLU A C 1
ATOM 1308 O O . GLU A 1 173 ? -12.197 -1.695 -7.534 1.00 84.50 173 GLU A O 1
ATOM 1313 N N . ASP A 1 174 ? -10.830 -3.465 -7.821 1.00 89.88 174 ASP A N 1
ATOM 1314 C CA . ASP A 1 174 ? -11.514 -4.342 -6.866 1.00 89.88 174 ASP A CA 1
ATOM 1315 C C . ASP A 1 174 ? -11.582 -3.702 -5.470 1.00 89.88 1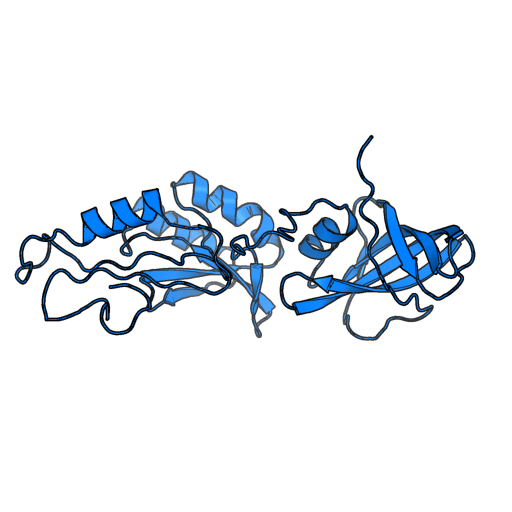74 ASP A C 1
ATOM 1317 O O . ASP A 1 174 ? -12.644 -3.682 -4.844 1.00 89.88 174 ASP A O 1
ATOM 1321 N N . LEU A 1 175 ? -10.471 -3.144 -4.979 1.00 90.25 175 LEU A N 1
ATOM 1322 C CA . LEU A 1 175 ? -10.416 -2.453 -3.688 1.00 90.25 175 LEU A CA 1
ATOM 1323 C C . LEU A 1 175 ? -11.215 -1.142 -3.705 1.00 90.25 175 LEU A C 1
ATOM 1325 O O . LEU A 1 175 ? -11.964 -0.864 -2.764 1.00 90.25 175 LEU A O 1
ATOM 1329 N N . LEU A 1 176 ? -11.104 -0.357 -4.779 1.00 86.56 176 LEU A N 1
ATOM 1330 C CA . LEU A 1 176 ? -11.795 0.926 -4.902 1.00 86.56 176 LEU A CA 1
ATOM 1331 C C . LEU A 1 176 ? -13.320 0.768 -4.915 1.00 86.56 176 LEU A C 1
ATOM 1333 O O . LEU A 1 176 ? -14.018 1.631 -4.383 1.00 86.56 176 LEU A O 1
ATOM 1337 N N . SER A 1 177 ? -13.834 -0.354 -5.433 1.00 92.38 177 SER A N 1
ATOM 1338 C CA . SER A 1 177 ? -15.273 -0.660 -5.459 1.00 92.38 177 SER A CA 1
ATOM 1339 C C . SER A 1 177 ? -15.946 -0.639 -4.078 1.00 92.38 177 SER A C 1
ATOM 1341 O O . SER A 1 177 ? -17.143 -0.385 -3.991 1.00 92.38 177 SER A O 1
ATOM 1343 N N . VAL A 1 178 ? -15.171 -0.833 -3.003 1.00 94.88 178 VAL A N 1
ATOM 1344 C CA . VAL A 1 178 ? -15.621 -0.792 -1.597 1.00 94.88 178 VAL A CA 1
ATOM 1345 C C . VAL A 1 178 ? -14.958 0.341 -0.796 1.00 94.88 178 VAL A C 1
ATOM 1347 O O . VAL A 1 178 ? -14.911 0.325 0.438 1.00 94.88 178 VAL A O 1
ATOM 1350 N N . GLY A 1 179 ? -14.390 1.330 -1.492 1.00 88.44 179 GLY A N 1
ATOM 1351 C CA . GLY A 1 179 ? -13.739 2.494 -0.890 1.00 88.44 179 GLY A CA 1
ATOM 1352 C C . GLY A 1 179 ? -12.388 2.207 -0.226 1.00 88.44 179 GLY A C 1
ATOM 1353 O O . GLY A 1 179 ? -11.920 3.024 0.568 1.00 88.44 179 GLY A O 1
ATOM 1354 N N . LEU A 1 180 ? -11.756 1.068 -0.521 1.00 91.69 180 LEU A N 1
ATOM 1355 C CA . LEU A 1 180 ? -10.373 0.796 -0.129 1.00 91.69 180 LEU A CA 1
ATOM 1356 C C . LEU A 1 180 ? -9.407 1.337 -1.186 1.00 91.69 180 LEU A C 1
ATOM 1358 O O . LEU A 1 180 ? -9.760 1.525 -2.346 1.00 91.69 180 LEU A O 1
ATOM 1362 N N . ARG A 1 181 ? -8.158 1.573 -0.786 1.00 86.62 181 ARG A N 1
ATOM 1363 C CA . ARG A 1 181 ? -7.095 2.013 -1.697 1.00 86.62 181 ARG A CA 1
ATOM 1364 C C . ARG A 1 181 ? -5.815 1.229 -1.473 1.00 86.62 181 ARG A C 1
ATOM 1366 O O . ARG A 1 181 ? -5.558 0.754 -0.361 1.00 86.62 181 ARG A O 1
ATOM 1373 N N . VAL A 1 182 ? -5.006 1.139 -2.524 1.00 86.12 182 VAL A N 1
ATOM 1374 C CA . VAL A 1 182 ? -3.656 0.581 -2.436 1.00 86.12 182 VAL A CA 1
ATOM 1375 C C . VAL A 1 182 ? -2.818 1.423 -1.477 1.00 86.12 182 VAL A C 1
ATOM 1377 O O . VAL A 1 182 ? -2.963 2.641 -1.378 1.00 86.12 182 VAL A O 1
ATOM 1380 N N . GLY A 1 183 ? -1.982 0.743 -0.703 1.00 86.44 183 GLY A N 1
ATOM 1381 C CA . GLY A 1 183 ? -1.131 1.344 0.301 1.00 86.44 183 GLY A CA 1
ATOM 1382 C C . GLY A 1 183 ? 0.196 1.830 -0.273 1.00 86.44 183 GLY A C 1
ATOM 1383 O O . GLY A 1 183 ? 0.764 1.190 -1.149 1.00 86.44 183 GLY A O 1
ATOM 1384 N N . VAL A 1 184 ? 0.763 2.895 0.291 1.00 82.25 184 VAL A N 1
ATOM 1385 C CA . VAL A 1 184 ? 2.171 3.270 0.059 1.00 82.25 184 VAL A CA 1
ATOM 1386 C C . VAL A 1 184 ? 3.082 2.084 0.433 1.00 82.25 184 VAL A C 1
ATOM 1388 O O . VAL A 1 184 ? 2.778 1.343 1.375 1.00 82.25 184 VAL A O 1
ATOM 1391 N N . LEU A 1 185 ? 4.219 1.915 -0.230 1.00 82.69 185 LEU A N 1
ATOM 1392 C CA . LEU A 1 185 ? 5.294 0.962 0.048 1.00 82.69 185 LEU A CA 1
ATOM 1393 C C . LEU A 1 185 ? 6.539 1.644 0.627 1.00 82.69 185 LEU A C 1
ATOM 1395 O O . LEU A 1 185 ? 6.980 1.226 1.695 1.00 82.69 185 LEU A O 1
ATOM 1399 N N . HIS A 1 186 ? 7.042 2.687 -0.033 1.00 80.81 186 HIS A N 1
ATOM 1400 C CA . HIS A 1 186 ? 8.266 3.388 0.360 1.00 80.81 186 HIS A CA 1
ATOM 1401 C C . HIS A 1 186 ? 8.169 4.901 0.119 1.00 80.81 186 HIS A C 1
ATOM 1403 O O . HIS A 1 186 ? 7.204 5.366 -0.489 1.00 80.81 186 HIS A O 1
ATOM 1409 N N . SER A 1 187 ? 9.157 5.657 0.606 1.00 79.88 187 SER A N 1
ATOM 1410 C CA . SER A 1 187 ? 9.397 7.073 0.258 1.00 79.88 187 SER A CA 1
ATOM 1411 C C . SER A 1 187 ? 8.196 7.987 0.519 1.00 79.88 187 SER A C 1
ATOM 1413 O O . SER A 1 187 ? 7.892 8.923 -0.217 1.00 79.88 187 SER A O 1
ATOM 1415 N N . GLY A 1 188 ? 7.461 7.703 1.592 1.00 84.50 188 GLY A N 1
ATOM 1416 C CA . GLY A 1 188 ? 6.273 8.470 1.924 1.00 84.50 188 GLY A CA 1
ATOM 1417 C C . GLY A 1 188 ? 5.710 8.174 3.300 1.00 84.50 188 GLY A C 1
ATOM 1418 O O . GLY A 1 188 ? 6.143 7.258 4.012 1.00 84.50 188 GLY A O 1
ATOM 1419 N N . ILE A 1 189 ? 4.700 8.956 3.669 1.00 90.62 189 ILE A N 1
ATOM 1420 C CA . ILE A 1 189 ? 3.956 8.743 4.911 1.00 90.62 189 ILE A CA 1
ATOM 1421 C C . ILE A 1 189 ? 3.153 7.443 4.799 1.00 90.62 189 ILE A C 1
ATOM 1423 O O . ILE A 1 189 ? 2.312 7.274 3.912 1.00 90.62 189 ILE A O 1
ATOM 1427 N N . ARG A 1 190 ? 3.454 6.497 5.696 1.00 93.75 190 ARG A N 1
ATOM 1428 C CA . ARG A 1 190 ? 2.856 5.155 5.724 1.00 93.75 190 ARG A CA 1
ATOM 1429 C C .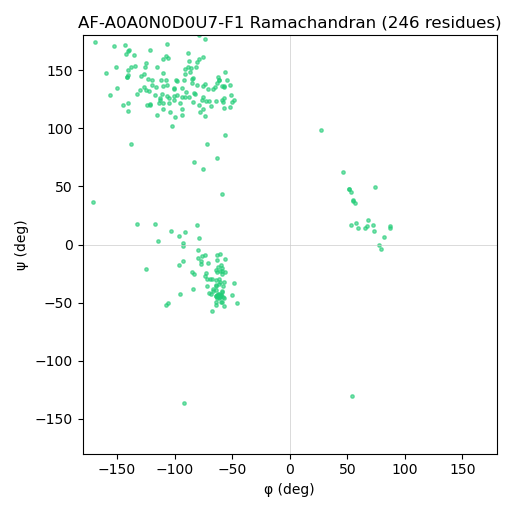 ARG A 1 190 ? 1.457 5.188 6.362 1.00 93.75 190 ARG A C 1
ATOM 1431 O O . ARG A 1 190 ? 0.966 6.231 6.777 1.00 93.75 190 ARG A O 1
ATOM 1438 N N . ASN A 1 191 ? 0.818 4.019 6.439 1.00 95.69 191 ASN A N 1
ATOM 1439 C CA . ASN A 1 191 ? -0.487 3.846 7.088 1.00 95.69 191 ASN A CA 1
ATOM 1440 C C . ASN A 1 191 ? -0.490 4.450 8.503 1.00 95.69 191 ASN A C 1
ATOM 1442 O O . ASN A 1 191 ? 0.397 4.132 9.302 1.00 95.69 191 ASN A O 1
ATOM 1446 N N . ILE A 1 192 ? -1.479 5.294 8.804 1.00 96.94 192 ILE A N 1
ATOM 1447 C CA . ILE A 1 192 ? -1.595 5.939 10.113 1.00 96.94 192 ILE A CA 1
ATOM 1448 C C . ILE A 1 192 ? -2.179 4.945 11.111 1.00 96.94 192 ILE A C 1
ATOM 1450 O O . ILE A 1 192 ? -3.297 4.454 10.935 1.00 96.94 192 ILE A O 1
ATOM 1454 N N . ARG A 1 193 ? -1.421 4.654 12.169 1.00 97.06 193 ARG A N 1
ATOM 1455 C CA . ARG A 1 193 ? -1.863 3.769 13.249 1.00 97.06 193 ARG A CA 1
ATOM 1456 C C . ARG A 1 193 ? -2.679 4.533 14.288 1.00 97.06 193 ARG A C 1
ATOM 1458 O O . ARG A 1 193 ? -2.332 5.655 14.646 1.00 97.06 193 ARG A O 1
ATOM 1465 N N . GLY A 1 194 ? -3.715 3.905 14.825 1.00 96.00 194 GLY A N 1
ATOM 1466 C CA . GLY A 1 194 ? -4.571 4.458 15.870 1.00 96.00 194 GLY A CA 1
ATOM 1467 C C . GLY A 1 194 ? -5.132 3.353 16.761 1.00 96.00 194 GLY A C 1
ATOM 1468 O O . GLY A 1 194 ? -5.586 2.318 16.271 1.00 96.00 194 GLY A O 1
ATOM 1469 N N . CYS A 1 195 ? -5.091 3.546 18.083 1.00 95.19 195 CYS A N 1
ATOM 1470 C CA . CYS A 1 195 ? -5.727 2.601 19.000 1.00 95.19 195 CYS A CA 1
ATOM 1471 C C . CYS A 1 195 ? -7.255 2.758 18.959 1.00 95.19 195 CYS A C 1
ATOM 1473 O O . CYS A 1 195 ? -7.780 3.678 18.339 1.00 95.19 195 CYS A O 1
ATOM 1475 N N . CYS A 1 196 ? -7.980 1.911 19.694 1.00 93.50 196 CYS A N 1
ATOM 1476 C CA . CYS A 1 196 ? -9.445 1.955 19.742 1.00 93.50 196 CYS A CA 1
ATOM 1477 C C . CYS A 1 196 ? -10.033 3.287 20.263 1.00 93.50 196 CYS A C 1
ATOM 1479 O O . CYS A 1 196 ? -11.248 3.464 20.207 1.00 93.50 196 CYS A O 1
ATOM 1481 N N . GLY A 1 197 ? -9.207 4.206 20.782 1.00 92.38 197 GLY A N 1
ATOM 1482 C CA . GLY A 1 197 ? -9.629 5.538 21.214 1.00 92.38 197 GLY A CA 1
ATOM 1483 C C . GLY A 1 197 ? -10.788 5.474 22.204 1.00 92.38 197 GLY A C 1
ATOM 1484 O O . GLY A 1 197 ? -10.754 4.682 23.147 1.00 92.38 197 GLY A O 1
ATOM 1485 N N . SER A 1 198 ? -11.833 6.257 21.935 1.00 91.06 198 SER A N 1
ATOM 1486 C CA . SER A 1 198 ? -13.056 6.352 22.745 1.00 91.06 198 SER A CA 1
ATOM 1487 C C . SER A 1 198 ? -13.832 5.035 22.902 1.00 91.06 198 SER A C 1
ATOM 1489 O O . SER A 1 198 ? -14.619 4.903 23.837 1.00 91.06 198 SER A O 1
ATOM 1491 N N . LEU A 1 199 ? -13.586 4.028 22.054 1.00 91.12 199 LEU A N 1
ATOM 1492 C CA . LEU A 1 199 ? -14.165 2.685 22.206 1.00 91.12 199 LEU A CA 1
ATOM 1493 C C . LEU A 1 199 ? -13.480 1.866 23.315 1.00 91.12 199 LEU A C 1
ATOM 1495 O O . LEU A 1 199 ? -13.941 0.782 23.671 1.00 91.12 199 LEU A O 1
ATOM 1499 N N . CYS A 1 200 ? -12.361 2.349 23.859 1.00 93.69 200 CYS A N 1
ATOM 1500 C CA . CYS A 1 200 ? -11.631 1.711 24.944 1.00 93.69 200 CYS A CA 1
ATOM 1501 C C . CYS A 1 200 ? -11.940 2.373 26.293 1.00 93.69 200 CYS A C 1
ATOM 1503 O O . CYS A 1 200 ? -11.815 3.583 26.444 1.00 93.69 200 CYS A O 1
ATOM 1505 N N . GLN A 1 201 ? -12.196 1.564 27.326 1.00 93.12 201 GLN A N 1
ATOM 1506 C CA . GLN A 1 201 ? -12.413 2.044 28.702 1.00 93.12 201 GLN A CA 1
ATOM 1507 C C . GLN A 1 201 ? -11.234 2.840 29.304 1.00 93.12 201 GLN A C 1
ATOM 1509 O O . GLN A 1 201 ? -11.415 3.554 30.283 1.00 93.12 201 GLN A O 1
ATOM 1514 N N . PHE A 1 202 ? -10.021 2.692 28.755 1.00 93.06 202 PHE A N 1
ATOM 1515 C CA . PHE A 1 202 ? -8.817 3.393 29.223 1.00 93.06 202 PHE A CA 1
ATOM 1516 C C . PHE A 1 202 ? -8.557 4.715 28.489 1.00 93.06 202 PHE A C 1
ATOM 1518 O O . PHE A 1 202 ? -7.531 5.350 28.750 1.00 93.06 202 PHE A O 1
ATOM 1525 N N . SER A 1 203 ? -9.439 5.095 27.559 1.00 91.50 203 SER A N 1
ATOM 1526 C CA . SER A 1 203 ? -9.353 6.344 26.804 1.00 91.50 203 SER A CA 1
ATOM 1527 C C . SER A 1 203 ? -9.194 7.542 27.742 1.00 91.50 203 SER A C 1
ATOM 1529 O O . SER A 1 203 ? -9.849 7.613 28.780 1.00 91.50 203 SER A O 1
ATOM 1531 N N . GLN A 1 204 ? -8.311 8.473 27.382 1.00 90.31 204 GLN A N 1
ATOM 1532 C CA . GLN A 1 204 ? -8.117 9.740 28.099 1.00 90.31 204 GLN A CA 1
ATOM 1533 C C . GLN A 1 204 ? -8.767 10.921 27.361 1.00 90.31 204 GLN A C 1
ATOM 1535 O O . GLN A 1 204 ? -8.537 12.075 27.712 1.00 90.31 204 GLN A O 1
ATOM 1540 N N . GLY A 1 205 ? -9.596 10.645 26.347 1.00 80.19 205 GLY A N 1
ATOM 1541 C CA . GLY A 1 205 ? -10.391 11.655 25.647 1.00 80.19 205 GLY A CA 1
ATOM 1542 C C . GLY A 1 205 ? -9.683 12.348 24.481 1.00 80.19 205 GLY A C 1
ATOM 1543 O O . GLY A 1 205 ? -10.182 13.359 24.001 1.00 80.19 205 GLY A O 1
ATOM 1544 N N . THR A 1 206 ? -8.552 11.824 23.998 1.00 74.25 206 THR A N 1
ATOM 1545 C CA . THR A 1 206 ? -7.856 12.353 22.806 1.00 74.25 206 THR A CA 1
ATOM 1546 C C . THR A 1 206 ? -8.507 11.892 21.490 1.00 74.25 206 THR A C 1
ATOM 1548 O O . THR A 1 206 ? -8.201 12.430 20.428 1.00 74.25 206 THR A O 1
ATOM 1551 N N . ASN A 1 207 ? -9.417 10.914 21.576 1.00 86.38 207 ASN A N 1
ATOM 1552 C CA . ASN A 1 207 ? -10.100 10.229 20.481 1.00 86.38 207 ASN A CA 1
ATOM 1553 C C . ASN A 1 207 ? -9.149 9.792 19.351 1.00 86.38 207 ASN A C 1
ATOM 1555 O O . ASN A 1 207 ? -9.269 10.227 18.205 1.00 86.38 207 ASN A O 1
ATOM 1559 N N . ALA A 1 208 ? -8.200 8.905 19.676 1.00 91.50 208 ALA A N 1
ATOM 1560 C CA . ALA A 1 208 ? -7.165 8.432 18.746 1.00 91.50 208 ALA A CA 1
ATOM 1561 C C . ALA A 1 208 ? -7.662 7.979 17.355 1.00 91.50 208 ALA A C 1
ATOM 1563 O O . ALA A 1 208 ? -6.949 8.192 16.377 1.00 91.50 208 ALA A O 1
ATOM 1564 N N . LEU A 1 209 ? -8.864 7.395 17.242 1.00 92.94 209 LEU A N 1
ATOM 1565 C CA . LEU A 1 209 ? -9.444 6.993 15.950 1.00 92.94 209 LEU A CA 1
ATOM 1566 C C . LEU A 1 209 ? -9.716 8.196 15.038 1.00 92.94 209 LEU A C 1
ATOM 1568 O O . LEU A 1 209 ? -9.302 8.207 13.880 1.00 92.94 209 LEU A O 1
ATOM 1572 N N . GLU A 1 210 ? -10.383 9.220 15.570 1.00 91.44 210 GLU A N 1
ATOM 1573 C CA . GLU A 1 210 ? -10.678 10.457 14.843 1.00 91.44 210 GLU A CA 1
ATOM 1574 C C . GLU A 1 210 ? -9.382 11.181 14.477 1.00 91.44 210 GLU A C 1
ATOM 1576 O O . GLU A 1 210 ? -9.183 11.560 13.324 1.00 91.44 210 GLU A O 1
ATOM 1581 N N . LYS A 1 211 ? -8.441 11.267 15.426 1.00 94.12 211 LYS A N 1
ATOM 1582 C CA . LYS A 1 211 ? -7.133 11.882 15.188 1.00 94.12 211 LYS A CA 1
ATOM 1583 C C . LYS A 1 211 ? -6.351 11.174 14.079 1.00 94.12 211 LYS A C 1
ATOM 1585 O O . LYS A 1 211 ? -5.775 11.836 13.221 1.00 94.12 211 LYS A O 1
ATOM 1590 N N . ALA A 1 212 ? -6.338 9.842 14.069 1.00 94.75 212 ALA A N 1
ATOM 1591 C CA . ALA A 1 212 ? -5.678 9.068 13.023 1.00 94.75 212 ALA A CA 1
ATOM 1592 C C . ALA A 1 212 ? -6.327 9.292 11.646 1.00 94.75 212 ALA A C 1
ATOM 1594 O O . ALA A 1 212 ? -5.608 9.434 10.659 1.00 94.75 212 ALA A O 1
ATOM 1595 N N . ALA A 1 213 ? -7.659 9.390 11.577 1.00 91.75 213 ALA A N 1
ATOM 1596 C CA . ALA A 1 213 ? -8.377 9.693 10.338 1.00 91.75 213 ALA A CA 1
ATOM 1597 C C . ALA A 1 213 ? -8.096 11.117 9.821 1.00 91.75 213 ALA A C 1
ATOM 1599 O O . ALA A 1 213 ? -7.902 11.312 8.621 1.00 91.75 213 ALA A O 1
ATOM 1600 N N . GLU A 1 214 ? -8.025 12.112 10.711 1.00 93.62 214 GLU A N 1
ATOM 1601 C CA . GLU A 1 214 ? -7.631 13.484 10.361 1.00 93.62 214 GLU A CA 1
ATOM 1602 C C . GLU A 1 214 ? -6.209 13.542 9.794 1.00 93.62 214 GLU A C 1
ATOM 1604 O O . GLU A 1 214 ? -5.973 14.178 8.764 1.00 93.62 214 GLU A O 1
ATOM 1609 N N . ILE A 1 215 ? -5.266 12.858 10.450 1.00 95.31 215 ILE A N 1
ATOM 1610 C CA . ILE A 1 215 ? -3.871 12.779 10.010 1.00 95.31 215 ILE A CA 1
ATOM 1611 C C . ILE A 1 215 ? -3.779 12.059 8.666 1.00 95.31 215 ILE A C 1
ATOM 1613 O O . ILE A 1 215 ? -3.075 12.539 7.783 1.00 95.31 215 ILE A O 1
ATOM 1617 N N . ASP A 1 216 ? -4.495 10.948 8.481 1.00 92.88 216 ASP A N 1
ATOM 1618 C CA . ASP A 1 216 ? -4.512 10.222 7.210 1.00 92.88 216 ASP A CA 1
ATOM 1619 C C . ASP A 1 216 ? -5.013 11.128 6.080 1.00 92.88 216 ASP A C 1
ATOM 1621 O O . ASP A 1 216 ? -4.318 11.312 5.085 1.00 92.88 216 ASP A O 1
ATOM 1625 N N . LYS A 1 217 ? -6.142 11.817 6.281 1.00 89.81 217 LYS A N 1
ATOM 1626 C CA . LYS A 1 217 ? -6.678 12.773 5.303 1.00 89.81 217 LYS A CA 1
ATOM 1627 C C . LYS A 1 217 ? -5.695 13.900 4.966 1.00 89.81 217 LYS A C 1
ATOM 1629 O O . LYS A 1 217 ? -5.678 14.375 3.834 1.00 89.81 217 LYS A O 1
ATOM 1634 N N . ALA A 1 218 ? -4.917 14.365 5.941 1.00 91.12 218 ALA A N 1
ATOM 1635 C CA . ALA A 1 218 ? -4.005 15.488 5.757 1.00 91.12 218 ALA A CA 1
ATOM 1636 C C . ALA A 1 218 ? -2.651 15.085 5.155 1.00 91.12 218 ALA A C 1
ATOM 1638 O O . ALA A 1 218 ? -2.073 15.854 4.378 1.00 91.12 218 ALA A O 1
ATOM 1639 N N . LEU A 1 219 ? -2.111 13.935 5.561 1.00 91.25 219 LEU A N 1
ATOM 1640 C CA . LEU A 1 219 ? -0.695 13.597 5.415 1.00 91.25 219 LEU A CA 1
ATOM 1641 C C . LEU A 1 219 ? -0.430 12.281 4.685 1.00 91.25 219 LEU A C 1
ATOM 1643 O O . LEU A 1 219 ? 0.686 12.092 4.206 1.00 91.25 219 LEU A O 1
ATOM 1647 N N . TYR A 1 220 ? -1.392 11.364 4.616 1.00 87.12 220 TYR A N 1
ATOM 1648 C CA . TYR A 1 220 ? -1.149 10.050 4.032 1.00 87.12 220 TYR A CA 1
ATOM 1649 C C . TYR A 1 220 ? -0.638 10.148 2.593 1.00 87.12 220 TYR A C 1
ATOM 1651 O O . TYR A 1 220 ? -1.153 10.932 1.797 1.00 87.12 220 TYR A O 1
ATOM 1659 N N . GLY A 1 221 ? 0.380 9.349 2.259 1.00 82.69 221 GLY A N 1
ATOM 1660 C CA . GLY A 1 221 ? 0.964 9.364 0.921 1.00 82.69 221 GLY A CA 1
ATOM 1661 C C . GLY A 1 221 ? 1.684 10.659 0.573 1.00 82.69 221 GLY A C 1
ATOM 1662 O O . GLY A 1 221 ? 1.968 10.889 -0.592 1.00 82.69 221 GLY A O 1
ATOM 1663 N N . ARG A 1 222 ? 2.019 11.521 1.541 1.00 82.38 222 A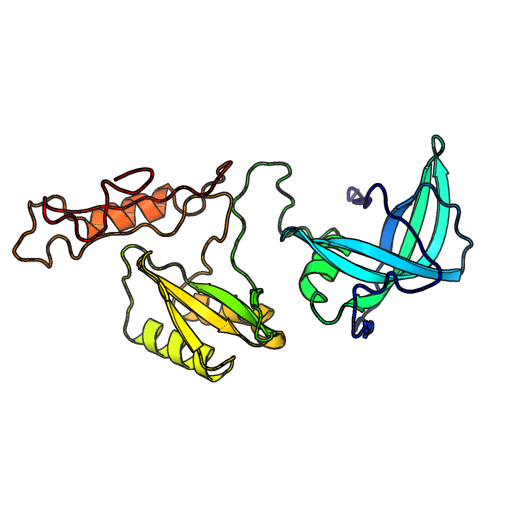RG A N 1
ATOM 1664 C CA . ARG A 1 222 ? 2.910 12.636 1.222 1.00 82.38 222 ARG A CA 1
ATOM 1665 C C . ARG A 1 222 ? 4.304 12.117 0.832 1.00 82.38 222 ARG A C 1
ATOM 1667 O O . ARG A 1 222 ? 4.819 11.251 1.548 1.00 82.38 222 ARG A O 1
ATOM 1674 N N . PRO A 1 223 ? 4.894 12.677 -0.240 1.00 77.75 223 PRO A N 1
ATOM 1675 C CA . PRO A 1 223 ? 6.289 12.490 -0.645 1.00 77.75 223 PRO A CA 1
ATOM 1676 C C . PRO A 1 223 ? 7.251 12.689 0.538 1.00 77.75 223 PRO A C 1
ATOM 1678 O O . PRO A 1 223 ? 7.197 13.737 1.186 1.00 77.75 223 PRO A O 1
ATOM 1681 N N . MET A 1 224 ? 8.107 11.711 0.851 1.00 78.56 224 MET A N 1
ATOM 1682 C CA . MET A 1 224 ? 9.150 11.829 1.882 1.00 78.56 224 MET A CA 1
ATOM 1683 C C . MET A 1 224 ? 10.438 11.146 1.413 1.00 78.56 224 MET A C 1
ATOM 1685 O O . MET A 1 224 ? 10.395 10.097 0.785 1.00 78.56 224 MET A O 1
ATOM 1689 N N . LYS A 1 225 ? 11.607 11.679 1.800 1.00 78.62 225 LYS A N 1
ATOM 1690 C CA . LYS A 1 225 ? 12.908 11.066 1.451 1.00 78.62 225 LYS A CA 1
ATOM 1691 C C . LYS A 1 225 ? 13.042 9.612 1.936 1.00 78.62 225 LYS A C 1
ATOM 1693 O O . LYS A 1 225 ? 13.728 8.817 1.310 1.00 78.62 225 LYS A O 1
ATOM 1698 N N . PHE A 1 226 ? 12.412 9.292 3.064 1.00 82.69 226 PHE A N 1
ATOM 1699 C CA . PHE A 1 226 ? 12.378 7.958 3.655 1.00 82.69 226 PHE A CA 1
ATOM 1700 C C . PHE A 1 226 ? 10.977 7.664 4.194 1.00 82.69 226 PHE A C 1
ATOM 1702 O O . PHE A 1 226 ? 10.157 8.570 4.353 1.00 82.69 226 PHE A O 1
ATOM 1709 N N . ASP A 1 227 ? 10.721 6.401 4.517 1.00 87.62 227 ASP A N 1
ATOM 1710 C CA . ASP A 1 227 ? 9.482 5.957 5.148 1.00 87.62 227 ASP A CA 1
ATOM 1711 C C . ASP A 1 227 ? 9.229 6.673 6.475 1.00 87.62 227 ASP A C 1
ATOM 1713 O O . ASP A 1 227 ? 10.025 6.554 7.405 1.00 87.62 227 ASP A O 1
ATOM 1717 N N . VAL A 1 228 ? 8.077 7.341 6.589 1.00 94.81 228 VAL A N 1
ATOM 1718 C CA . VAL A 1 228 ? 7.656 8.004 7.832 1.00 94.81 228 VAL A CA 1
ATOM 1719 C C . VAL A 1 228 ? 6.431 7.317 8.414 1.00 94.81 228 VAL A C 1
ATOM 1721 O O . VAL A 1 228 ? 5.378 7.221 7.776 1.00 94.81 228 VAL A O 1
ATOM 1724 N N . LYS A 1 229 ? 6.558 6.839 9.650 1.00 96.62 229 LYS A N 1
ATOM 1725 C CA . LYS A 1 229 ? 5.525 6.110 10.383 1.00 96.62 229 LYS A CA 1
ATOM 1726 C C . LYS A 1 229 ? 4.931 7.002 11.464 1.00 96.62 229 LYS A C 1
ATOM 1728 O O . LYS A 1 229 ? 5.642 7.516 12.322 1.00 96.62 229 LYS A O 1
ATOM 1733 N N . ILE A 1 230 ? 3.606 7.102 11.458 1.00 97.56 230 ILE A N 1
ATOM 1734 C CA . ILE A 1 230 ? 2.849 7.889 12.432 1.00 97.56 230 ILE A CA 1
ATOM 1735 C C . ILE A 1 230 ? 1.895 6.966 13.189 1.00 97.56 230 ILE A C 1
ATOM 1737 O O . ILE A 1 230 ? 1.263 6.087 12.589 1.00 97.56 230 ILE A O 1
ATOM 1741 N N . ALA A 1 231 ? 1.799 7.145 14.502 1.00 97.12 231 ALA A N 1
ATOM 1742 C CA . ALA A 1 231 ? 0.904 6.374 15.352 1.00 97.12 231 ALA A CA 1
ATOM 1743 C C . ALA A 1 231 ? 0.278 7.247 16.437 1.00 97.12 231 ALA A C 1
ATOM 1745 O O . ALA A 1 231 ? 0.934 8.120 16.983 1.00 97.12 231 ALA A O 1
ATOM 1746 N N . VAL A 1 232 ? -0.981 6.985 16.781 1.00 95.88 232 VAL A N 1
ATOM 1747 C CA . VAL A 1 232 ? -1.698 7.716 17.830 1.00 95.88 232 VAL A CA 1
ATOM 1748 C C . VAL A 1 232 ? -2.162 6.745 18.913 1.00 95.88 232 VAL A C 1
ATOM 1750 O O . VAL A 1 232 ? -2.948 5.826 18.657 1.00 95.88 232 VAL A O 1
ATOM 1753 N N . SER A 1 233 ? -1.693 6.966 20.141 1.00 94.81 233 SER A N 1
ATOM 1754 C CA . SER A 1 233 ? -2.130 6.245 21.340 1.00 94.81 233 SER A CA 1
ATOM 1755 C C . SER A 1 233 ? -2.889 7.184 22.277 1.00 94.81 233 SER A C 1
ATOM 1757 O O . SER A 1 233 ? -2.366 8.207 22.697 1.00 94.81 233 SER A O 1
ATOM 1759 N N . ASP A 1 234 ? -4.110 6.807 22.658 1.00 94.62 234 ASP A N 1
ATOM 1760 C CA . ASP A 1 234 ? -4.985 7.640 23.500 1.00 94.62 234 ASP A CA 1
ATOM 1761 C C . ASP A 1 234 ? -4.620 7.642 24.998 1.00 94.62 234 ASP A C 1
ATOM 1763 O O . ASP A 1 234 ? -5.141 8.436 25.774 1.00 94.62 234 ASP A O 1
ATOM 1767 N N . CYS A 1 235 ? -3.776 6.710 25.450 1.00 93.81 235 CYS A N 1
ATOM 1768 C CA . CYS A 1 235 ? -3.370 6.605 26.850 1.00 93.81 235 CYS A CA 1
ATOM 1769 C C . CYS A 1 235 ? -1.986 5.962 27.000 1.00 93.81 235 CYS A C 1
ATOM 1771 O O . CYS A 1 235 ? -1.450 5.362 26.066 1.00 93.81 235 CYS A O 1
ATOM 1773 N N . MET A 1 236 ? -1.445 6.000 28.221 1.00 93.06 236 MET A N 1
ATOM 1774 C CA . MET A 1 236 ? -0.101 5.501 28.557 1.00 93.06 236 MET A CA 1
ATOM 1775 C C . MET A 1 236 ? 0.104 3.992 28.345 1.00 93.06 236 MET A C 1
ATOM 1777 O O . MET A 1 236 ? 1.234 3.519 28.417 1.00 93.06 236 MET A O 1
ATOM 1781 N N . ARG A 1 237 ? -0.957 3.217 28.066 1.00 93.88 237 ARG A N 1
ATOM 1782 C CA . ARG A 1 237 ? -0.807 1.811 27.643 1.00 93.88 237 ARG A CA 1
ATOM 1783 C C . ARG A 1 237 ? -0.084 1.681 26.308 1.00 93.88 237 ARG A C 1
ATOM 1785 O O . ARG A 1 237 ? 0.442 0.611 26.029 1.00 93.88 237 ARG A O 1
ATOM 1792 N N . ASN A 1 238 ? -0.090 2.745 25.504 1.00 93.81 238 ASN A N 1
ATOM 1793 C CA . ASN A 1 238 ? 0.666 2.843 24.269 1.00 93.81 238 ASN A CA 1
ATOM 1794 C C . ASN A 1 238 ? 0.426 1.669 23.297 1.00 93.81 238 ASN A C 1
ATOM 1796 O O . ASN A 1 238 ? 1.364 1.095 22.752 1.00 93.81 238 ASN A O 1
ATOM 1800 N N . CYS A 1 239 ? -0.839 1.281 23.090 1.00 94.06 239 CYS A N 1
ATOM 1801 C CA . CYS A 1 239 ? -1.177 0.099 22.288 1.00 94.06 239 CYS A CA 1
ATOM 1802 C C . CYS A 1 239 ? -0.694 0.179 20.831 1.00 94.06 239 CYS A C 1
ATOM 1804 O O . CYS A 1 239 ? -0.555 -0.864 20.205 1.00 94.06 239 CYS A O 1
ATOM 1806 N N . MET A 1 240 ? -0.465 1.385 20.296 1.00 94.94 240 MET A N 1
ATOM 1807 C CA . MET A 1 240 ? 0.061 1.589 18.939 1.00 94.94 240 MET A CA 1
ATOM 1808 C C . MET A 1 240 ? 1.572 1.807 18.888 1.00 94.94 240 MET A C 1
ATOM 1810 O O . MET A 1 240 ? 2.089 2.146 17.825 1.00 94.94 240 MET A O 1
ATOM 1814 N N . GLU A 1 241 ? 2.266 1.636 20.016 1.00 95.25 241 GLU A N 1
ATOM 1815 C CA . GLU A 1 241 ? 3.711 1.846 20.124 1.00 95.25 241 GLU A CA 1
ATOM 1816 C C . GLU A 1 241 ? 4.127 3.253 19.658 1.00 95.25 241 GLU A C 1
ATOM 1818 O O . GLU A 1 241 ? 5.168 3.425 19.036 1.00 95.25 241 GLU A O 1
ATOM 1823 N N . SER A 1 242 ? 3.321 4.277 19.950 1.00 94.81 242 SER A N 1
ATOM 1824 C CA . SER A 1 242 ? 3.502 5.642 19.446 1.00 94.81 242 SER A CA 1
ATOM 1825 C C . SER A 1 242 ? 4.806 6.303 19.918 1.00 94.81 242 SER A C 1
ATOM 1827 O O . SER A 1 242 ? 5.386 7.108 19.205 1.00 94.81 242 SER A O 1
ATOM 1829 N N . TYR A 1 243 ? 5.374 5.846 21.037 1.00 94.50 243 TYR A N 1
ATOM 1830 C CA . TYR A 1 243 ? 6.733 6.217 21.471 1.00 94.50 243 TYR A CA 1
ATOM 1831 C C . TYR A 1 243 ? 7.882 5.580 20.670 1.00 94.50 243 TYR A C 1
ATOM 1833 O O . TYR A 1 243 ? 9.040 5.917 20.900 1.00 94.50 243 TYR A O 1
ATOM 1841 N N . CYS A 1 244 ? 7.596 4.626 19.785 1.00 94.31 244 CYS A N 1
ATOM 1842 C CA . CYS A 1 244 ? 8.593 3.855 19.035 1.00 94.31 244 CYS A CA 1
ATOM 1843 C C . CYS A 1 244 ? 8.545 4.123 17.525 1.00 94.31 244 CYS A C 1
ATOM 1845 O O . CYS A 1 244 ? 9.256 3.471 16.760 1.00 94.31 244 CYS A O 1
ATOM 1847 N N . VAL A 1 245 ? 7.683 5.037 17.087 1.00 95.50 245 VAL A N 1
ATOM 1848 C CA . VAL A 1 245 ? 7.540 5.423 15.680 1.00 95.50 245 VAL A CA 1
ATOM 1849 C C . VAL A 1 245 ? 8.151 6.801 15.455 1.00 95.50 245 VAL A C 1
ATOM 1851 O O . VAL A 1 245 ? 8.523 7.476 16.409 1.00 95.50 245 VAL A O 1
ATOM 1854 N N . ASP A 1 246 ? 8.239 7.232 14.198 1.00 96.62 246 ASP A N 1
ATOM 1855 C CA . ASP A 1 246 ? 8.859 8.515 13.859 1.00 96.62 246 ASP A CA 1
ATOM 1856 C C . ASP A 1 246 ? 8.088 9.707 14.457 1.00 96.62 246 ASP A C 1
ATOM 1858 O O . ASP A 1 246 ? 8.697 10.689 14.880 1.00 96.62 246 ASP A O 1
ATOM 1862 N N . ILE A 1 247 ? 6.749 9.622 14.513 1.00 96.06 247 ILE A N 1
ATOM 1863 C CA . ILE A 1 247 ? 5.866 10.623 15.137 1.00 96.06 247 ILE A CA 1
ATOM 1864 C C . ILE A 1 247 ? 4.720 9.926 15.885 1.00 96.06 247 ILE A C 1
ATOM 1866 O O . ILE A 1 247 ? 3.926 9.216 15.257 1.00 96.06 247 ILE A O 1
ATOM 1870 N N . GLY A 1 248 ? 4.576 10.161 17.194 1.00 92.88 248 GLY A N 1
ATOM 1871 C CA . GLY A 1 248 ? 3.460 9.609 17.967 1.00 92.88 248 GLY A CA 1
ATOM 1872 C C . GLY A 1 248 ? 3.240 10.184 19.354 1.00 92.88 248 GLY A C 1
ATOM 1873 O O . GLY A 1 248 ? 3.828 11.244 19.655 1.00 92.88 248 GLY A O 1
#

Nearest PDB structures (foldseek):
  7np8-assembly1_B  TM=6.661E-01  e=3.259E-07  Methanocaldococcus jannaschii DSM 2661
  7npa-assembly3_I  TM=6.733E-01  e=3.675E-07  Methanothermococcus thermolithotrophicus DSM 2095
  7npa-assembly4_N  TM=6.728E-01  e=4.401E-07  Methanothermococcus thermolithotrophicus DSM 2095
  5vx6-assembly1_A  TM=6.337E-01  e=6.261E-01  Bacillus subtilis subsp. subtilis str. 168
  6ph4-assembly1_B  TM=1.245E-01  e=1.396E-01  Brucella melitensis bv. 1 str. 16M

Solvent-accessible surface area (backbone atoms only — not comparable to full-atom values): 13331 Å² total; per-residue (Å²): 130,83,83,79,65,62,46,71,82,36,65,78,32,83,56,76,93,71,83,56,95,49,76,38,72,51,98,66,69,51,66,35,38,34,28,19,84,61,87,68,57,70,71,39,60,34,20,33,69,41,84,39,101,84,79,49,69,40,42,38,37,28,31,32,69,42,62,45,82,54,96,90,32,25,45,34,33,30,38,42,47,29,28,20,64,92,36,45,67,65,51,52,25,60,50,63,59,48,51,85,65,79,50,94,62,52,46,44,39,64,24,73,46,47,76,43,99,86,72,29,20,35,28,31,40,48,20,53,32,48,62,77,53,70,69,43,51,51,50,52,51,53,57,19,64,74,32,68,62,37,70,43,82,43,96,59,35,30,40,35,35,28,23,39,76,86,44,52,79,49,48,55,58,63,36,43,76,63,76,39,46,70,12,62,64,40,23,10,28,38,54,22,23,20,31,71,13,76,81,36,94,72,43,70,79,67,34,11,42,61,50,15,45,53,46,37,75,74,44,51,54,38,56,25,93,50,71,39,42,39,18,27,45,32,39,94,81,37,84,44,44,14,92,76,44,82,43,82

Secondary structure (DSSP, 8-state):
-PPPPEE-S---BSS--S--S-EEEEEEEEEEEEEESS---TT-EEEEEEE-TTS-EEEEEEEEEEEEEETTEEEEEEEEEEEETTTHHHHHHHHTT--S---SS-PPEE-S-EE-TTS-EEEEEE-GGG---HHHHHHHHHHHHHTTSEEEE-TTS-EEEEE-GGGTTTHHHHHHTTT-EEPEEESBB-PPEE--GGGSTT--SS-HHHHHHHHHHHHTT-B-SS-B-BEE-SSTT-TT-GGGSSB-

pLDDT: mean 83.74, std 14.56, range [27.8, 98.0]